Protein AF-A0A959DXG3-F1 (afdb_monomer_lite)

Structure (mmCIF, N/CA/C/O backbone):
data_AF-A0A959DXG3-F1
#
_entry.id   AF-A0A959DXG3-F1
#
loop_
_atom_site.group_PDB
_atom_site.id
_atom_site.type_symbol
_atom_site.label_atom_id
_atom_site.label_alt_id
_atom_site.label_comp_id
_atom_site.label_asym_id
_atom_site.label_entity_id
_atom_site.label_seq_id
_atom_site.pdbx_PDB_ins_code
_atom_site.Cartn_x
_atom_site.Cartn_y
_atom_site.Cartn_z
_atom_site.occupancy
_atom_site.B_iso_or_equiv
_atom_site.auth_seq_id
_atom_site.auth_comp_id
_atom_site.auth_asym_id
_atom_site.auth_atom_id
_atom_site.pdbx_PDB_model_num
ATOM 1 N N . MET A 1 1 ? -26.6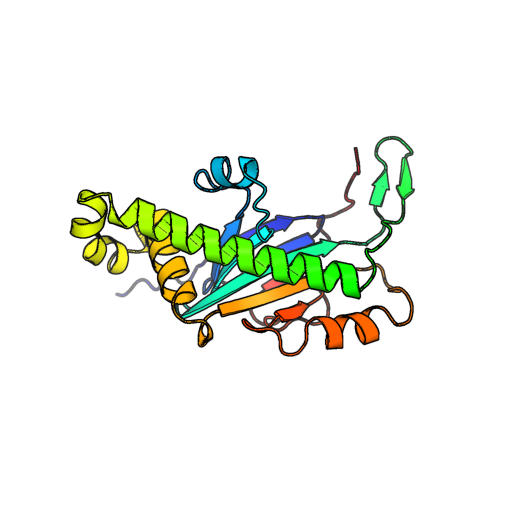35 -27.391 14.883 1.00 31.25 1 MET A N 1
ATOM 2 C CA . MET A 1 1 ? -26.052 -27.578 13.538 1.00 31.25 1 MET A CA 1
ATOM 3 C C . MET A 1 1 ? -25.544 -26.232 13.062 1.00 31.25 1 MET A C 1
ATOM 5 O O . MET A 1 1 ? -26.342 -25.380 12.700 1.00 31.25 1 MET A O 1
ATOM 9 N N . GLY A 1 2 ? -24.243 -25.988 13.219 1.00 32.03 2 GLY A N 1
ATOM 10 C CA . GLY A 1 2 ? -23.619 -24.736 12.805 1.00 32.03 2 GLY A CA 1
ATOM 11 C C . GLY A 1 2 ? -23.268 -24.816 11.330 1.00 32.03 2 GLY A C 1
ATOM 12 O O . GLY A 1 2 ? -22.415 -25.613 10.951 1.00 32.03 2 GLY A O 1
ATOM 13 N N . THR A 1 3 ? -23.925 -24.012 10.504 1.00 27.33 3 THR A N 1
ATOM 14 C CA . THR A 1 3 ? -23.530 -23.838 9.110 1.00 27.33 3 THR A CA 1
ATOM 15 C C . THR A 1 3 ? -22.210 -23.072 9.096 1.00 27.33 3 THR A C 1
ATOM 17 O O . THR A 1 3 ? -22.186 -21.848 9.239 1.00 27.33 3 THR A O 1
ATOM 20 N N . GLN A 1 4 ? -21.095 -23.793 8.969 1.00 33.31 4 GLN A N 1
ATOM 21 C CA . GLN A 1 4 ? -19.863 -23.201 8.469 1.00 33.31 4 GLN A CA 1
ATOM 22 C C . GLN A 1 4 ? -20.110 -22.813 7.013 1.00 33.31 4 GLN A C 1
ATOM 24 O O . GLN A 1 4 ? -20.030 -23.641 6.116 1.00 33.31 4 GLN A O 1
ATOM 29 N N . ILE A 1 5 ? -20.441 -21.545 6.784 1.00 35.62 5 ILE A N 1
ATOM 30 C CA . ILE A 1 5 ? -20.276 -20.934 5.467 1.00 35.62 5 ILE A CA 1
ATOM 31 C C . ILE A 1 5 ? -18.828 -20.448 5.425 1.00 35.62 5 ILE A C 1
ATOM 33 O O . ILE A 1 5 ? -18.519 -19.305 5.770 1.00 35.62 5 ILE A O 1
ATOM 37 N N . SER A 1 6 ? -17.934 -21.384 5.120 1.00 42.62 6 SER A N 1
ATOM 38 C CA . SER A 1 6 ? -16.606 -21.097 4.593 1.00 42.62 6 SER A CA 1
ATOM 39 C C . SER A 1 6 ? -16.785 -20.911 3.097 1.00 42.62 6 SER A C 1
ATOM 41 O O . SER A 1 6 ? -16.823 -21.909 2.405 1.00 42.62 6 SER A O 1
ATOM 43 N N . ASP A 1 7 ? -16.944 -19.671 2.639 1.00 39.38 7 ASP A N 1
ATOM 44 C CA . ASP A 1 7 ? -16.746 -19.283 1.236 1.00 39.38 7 ASP A CA 1
ATOM 45 C C . ASP A 1 7 ? -16.573 -17.760 1.187 1.00 39.38 7 ASP A C 1
ATOM 47 O O . ASP A 1 7 ? -17.489 -16.985 0.903 1.00 39.38 7 ASP A O 1
ATOM 51 N N . THR A 1 8 ? -15.384 -17.291 1.556 1.00 50.59 8 THR A N 1
ATOM 52 C CA . THR A 1 8 ? -14.956 -15.939 1.197 1.00 50.59 8 THR A CA 1
ATOM 53 C C . THR A 1 8 ? -14.525 -15.977 -0.257 1.00 50.59 8 THR A C 1
ATOM 55 O O . THR A 1 8 ? -13.412 -16.404 -0.554 1.00 50.59 8 THR A O 1
ATOM 58 N N . VAL A 1 9 ? -15.419 -15.559 -1.155 1.00 56.38 9 VAL A N 1
ATOM 59 C CA . VAL A 1 9 ? -15.072 -15.315 -2.558 1.00 56.38 9 VAL A CA 1
ATOM 60 C C . VAL A 1 9 ? -13.844 -14.394 -2.587 1.00 56.38 9 VAL A C 1
ATOM 62 O O . VAL A 1 9 ? -13.883 -13.345 -1.930 1.00 56.38 9 VAL A O 1
ATOM 65 N N . PRO A 1 10 ? -12.768 -14.776 -3.295 1.00 62.09 10 PRO A N 1
ATOM 66 C CA . PRO A 1 10 ? -11.588 -13.943 -3.430 1.00 62.09 10 PRO A CA 1
ATOM 67 C C . PRO A 1 10 ? -11.958 -12.556 -3.954 1.00 62.09 10 PRO A C 1
ATOM 69 O O . PRO A 1 10 ? -12.803 -12.396 -4.841 1.00 62.09 10 PRO A O 1
ATOM 72 N N . LEU A 1 11 ? -11.339 -11.527 -3.389 1.00 80.94 11 LEU A N 1
ATOM 73 C CA . LEU A 1 11 ? -11.588 -10.157 -3.811 1.00 80.94 11 LEU A CA 1
ATOM 74 C C . LEU A 1 11 ? -10.641 -9.828 -4.969 1.00 80.94 11 LEU A C 1
ATOM 76 O O . LEU A 1 11 ? -9.425 -9.828 -4.788 1.00 80.94 11 LEU A O 1
ATOM 80 N N . HIS A 1 12 ? -11.195 -9.540 -6.148 1.00 84.88 12 HIS A N 1
ATOM 81 C CA . HIS A 1 12 ? -10.406 -9.263 -7.348 1.00 84.88 12 HIS A CA 1
ATOM 82 C C . HIS A 1 12 ? -10.307 -7.763 -7.650 1.00 84.88 12 HIS A C 1
ATOM 84 O O . HIS A 1 12 ? -11.318 -7.058 -7.680 1.00 84.88 12 HIS A O 1
ATOM 90 N N . PHE A 1 13 ? -9.102 -7.288 -7.966 1.00 84.44 13 PHE A N 1
ATOM 91 C CA . PHE A 1 13 ? -8.869 -5.937 -8.482 1.00 84.44 13 PHE A CA 1
ATOM 92 C C . PHE A 1 13 ? -8.006 -5.968 -9.727 1.00 84.44 13 PHE A C 1
ATOM 94 O O . PHE A 1 13 ? -7.046 -6.723 -9.804 1.00 84.44 13 PHE A O 1
ATOM 101 N N . THR A 1 14 ? -8.320 -5.097 -10.681 1.00 83.75 14 THR A N 1
ATOM 102 C CA . THR A 1 14 ? -7.474 -4.866 -11.850 1.00 83.75 14 THR A CA 1
ATOM 103 C C . THR A 1 14 ? -6.924 -3.451 -11.814 1.00 83.75 14 THR A C 1
ATOM 105 O O . THR A 1 14 ? -7.696 -2.499 -11.647 1.00 83.75 14 THR A O 1
ATOM 108 N N . GLU A 1 15 ? -5.607 -3.324 -11.961 1.00 82.88 15 GLU A N 1
ATOM 109 C CA . GLU A 1 15 ? -4.897 -2.046 -11.976 1.00 82.88 15 GLU A CA 1
ATOM 110 C C . GLU A 1 15 ? -3.633 -2.127 -12.801 1.00 82.88 15 GLU A C 1
ATOM 112 O O . GLU A 1 15 ? -2.891 -3.099 -12.692 1.00 82.88 15 GLU A O 1
ATOM 117 N N . SER A 1 16 ? -3.385 -1.108 -13.624 1.00 80.75 16 SER A N 1
ATOM 118 C CA . SER A 1 16 ? -2.177 -1.038 -14.454 1.00 80.75 16 SER A CA 1
ATOM 119 C C . SER A 1 16 ? -1.852 -2.338 -15.221 1.00 80.75 16 SER A C 1
ATOM 121 O O . SER A 1 16 ? -0.687 -2.650 -15.435 1.00 80.75 16 SER A O 1
ATOM 123 N N . GLY A 1 17 ? -2.858 -3.123 -15.628 1.00 83.06 17 GLY A N 1
ATOM 124 C CA . GLY A 1 17 ? -2.650 -4.405 -16.321 1.00 83.06 17 GLY A CA 1
ATOM 125 C C . GLY A 1 17 ? -2.342 -5.615 -15.458 1.00 83.06 17 GLY A C 1
ATOM 126 O O . GLY A 1 17 ? -1.977 -6.658 -15.991 1.00 83.06 17 GLY A O 1
ATOM 127 N N . LEU A 1 18 ? -2.478 -5.496 -14.146 1.00 88.12 18 LEU A N 1
ATOM 128 C CA . LEU A 1 18 ? -2.317 -6.585 -13.196 1.00 88.12 18 LEU A CA 1
ATOM 129 C C . LEU A 1 18 ? -3.672 -6.915 -12.580 1.00 88.12 18 LEU A C 1
ATOM 131 O O . LEU A 1 18 ? -4.471 -6.017 -12.303 1.00 88.12 18 LEU A O 1
ATOM 135 N N . ARG A 1 19 ? -3.940 -8.204 -12.375 1.00 91.69 19 ARG A N 1
ATOM 136 C CA . ARG A 1 19 ? -5.081 -8.704 -11.610 1.00 91.69 19 ARG A CA 1
ATOM 137 C C . ARG A 1 19 ? -4.571 -9.201 -10.267 1.00 91.69 19 ARG A C 1
ATOM 139 O O . ARG A 1 19 ? -3.804 -10.151 -10.224 1.00 91.69 19 ARG A O 1
ATOM 146 N N . PHE A 1 20 ? -5.044 -8.577 -9.199 1.00 92.75 20 PHE A N 1
ATOM 147 C CA . PHE A 1 20 ? -4.805 -8.975 -7.820 1.00 92.75 20 PHE A CA 1
ATOM 148 C C . PHE A 1 20 ? -5.995 -9.776 -7.319 1.00 92.75 20 PHE A C 1
ATOM 150 O O . PHE A 1 20 ? -7.141 -9.356 -7.490 1.00 92.75 20 PHE A O 1
ATOM 157 N N . GLU A 1 21 ? -5.719 -10.895 -6.676 1.00 94.00 21 GLU A N 1
ATOM 158 C CA . GLU A 1 21 ? -6.680 -11.733 -5.983 1.00 94.00 21 GLU A CA 1
ATOM 159 C C . GLU A 1 21 ? -6.273 -11.824 -4.514 1.00 94.00 21 GLU A C 1
ATOM 161 O O . GLU A 1 21 ? -5.211 -12.350 -4.188 1.00 94.00 21 GLU A O 1
ATOM 166 N N . PHE A 1 22 ? -7.111 -11.279 -3.636 1.00 92.94 22 PHE A N 1
ATOM 167 C CA . PHE A 1 22 ? -6.876 -11.261 -2.196 1.00 92.94 22 PHE A CA 1
ATOM 168 C C . PHE A 1 22 ? -7.701 -12.347 -1.504 1.00 92.94 22 PHE A C 1
ATOM 170 O O . PHE A 1 22 ? -8.892 -12.510 -1.801 1.00 92.94 22 PHE A O 1
ATOM 177 N N . SER A 1 23 ? -7.091 -13.041 -0.542 1.00 93.12 23 SER A N 1
ATOM 178 C CA . SER A 1 23 ? -7.774 -13.994 0.333 1.00 93.12 23 SER A CA 1
ATOM 179 C C . SER A 1 23 ? -8.801 -13.323 1.261 1.00 93.12 23 SER A C 1
ATOM 181 O O . SER A 1 23 ? -8.845 -12.102 1.418 1.00 93.12 23 SER A O 1
ATOM 183 N N . GLY A 1 24 ? -9.678 -14.127 1.871 1.00 88.88 24 GLY A N 1
ATOM 184 C CA . GLY A 1 24 ? -10.843 -13.648 2.631 1.00 88.88 24 GLY A CA 1
ATOM 185 C C . GLY A 1 24 ? -10.566 -12.895 3.938 1.00 88.88 24 GLY A C 1
ATOM 186 O O . GLY A 1 24 ? -11.482 -12.310 4.519 1.00 88.88 24 GLY A O 1
ATOM 187 N N . ASP A 1 25 ? -9.326 -12.916 4.413 1.00 91.75 25 ASP A N 1
ATOM 188 C CA . ASP A 1 25 ? -8.806 -12.143 5.545 1.00 91.75 25 ASP A CA 1
ATOM 189 C C . ASP A 1 25 ? -8.528 -10.675 5.191 1.00 91.75 25 ASP A C 1
ATOM 191 O O . ASP A 1 25 ? -8.346 -9.841 6.086 1.00 91.75 25 ASP A O 1
ATOM 195 N N . TRP A 1 26 ? -8.560 -10.337 3.901 1.00 94.19 26 TRP A N 1
ATOM 196 C CA . TRP A 1 26 ? -8.413 -8.973 3.423 1.00 94.19 26 TRP A CA 1
ATOM 197 C C . TRP A 1 26 ? -9.749 -8.250 3.285 1.00 94.19 26 TRP A C 1
ATOM 199 O O . TRP A 1 26 ? -10.740 -8.751 2.754 1.00 94.19 26 TRP A O 1
ATOM 209 N N . MET A 1 27 ? -9.738 -6.974 3.654 1.00 93.00 27 MET A N 1
ATOM 210 C CA . MET A 1 27 ? -10.691 -5.996 3.141 1.00 93.00 27 MET A CA 1
ATOM 211 C C . MET A 1 27 ? -9.920 -4.953 2.346 1.00 93.00 27 MET A C 1
ATOM 213 O O . MET A 1 27 ? -9.055 -4.298 2.909 1.00 93.00 27 MET A O 1
ATOM 217 N N . VAL A 1 28 ? -10.231 -4.769 1.063 1.00 91.69 28 VAL A N 1
ATOM 218 C CA . VAL A 1 28 ? -9.491 -3.837 0.191 1.00 91.69 28 VAL A CA 1
ATOM 219 C C . VAL A 1 28 ? -10.442 -2.852 -0.480 1.00 91.69 28 VAL A C 1
ATOM 221 O O . VAL A 1 28 ? -11.596 -3.181 -0.784 1.00 91.69 28 VAL A O 1
ATOM 224 N N . ARG A 1 29 ? -9.979 -1.621 -0.697 1.00 89.50 29 ARG A N 1
ATOM 225 C CA . ARG A 1 29 ? -10.690 -0.563 -1.423 1.00 89.50 29 ARG 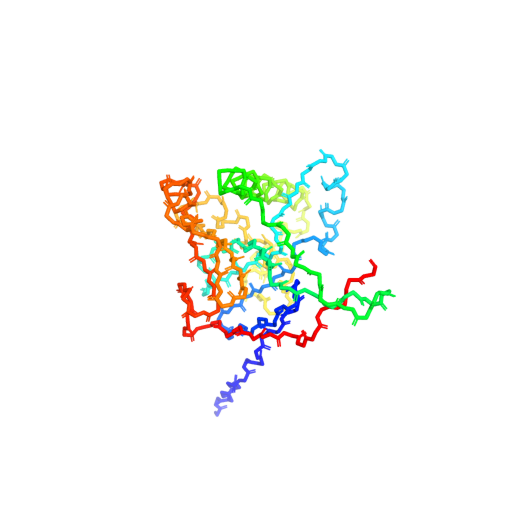A CA 1
ATOM 226 C C . ARG A 1 29 ? -9.732 0.156 -2.370 1.00 89.50 29 ARG A C 1
ATOM 228 O O . ARG A 1 29 ? -8.620 0.489 -1.972 1.00 89.50 29 ARG A O 1
ATOM 235 N N . LYS A 1 30 ? -10.200 0.452 -3.590 1.00 85.31 30 LYS A N 1
ATOM 236 C CA . LYS A 1 30 ? -9.556 1.442 -4.465 1.00 85.31 30 LYS A CA 1
ATOM 237 C C . LYS A 1 30 ? -9.659 2.805 -3.803 1.00 85.31 30 LYS A C 1
ATOM 239 O O . LYS A 1 30 ? -10.766 3.243 -3.478 1.00 85.31 30 LYS A O 1
ATOM 244 N N . TYR A 1 31 ? -8.522 3.446 -3.596 1.00 74.62 31 TYR A N 1
ATOM 245 C CA . TYR A 1 31 ? -8.463 4.707 -2.876 1.00 74.62 31 TYR A CA 1
ATOM 246 C C . TYR A 1 31 ? -9.025 5.858 -3.725 1.00 74.62 31 TYR A C 1
ATOM 248 O O . TYR A 1 31 ? -9.994 6.506 -3.323 1.00 74.62 31 TYR A O 1
ATOM 256 N N . ASP A 1 32 ? -8.530 6.005 -4.957 1.00 66.06 32 ASP A N 1
ATOM 257 C CA . ASP A 1 32 ? -8.912 7.082 -5.886 1.00 66.06 32 ASP A CA 1
ATOM 258 C C . ASP A 1 32 ? -10.381 7.023 -6.342 1.00 66.06 32 ASP A C 1
ATOM 260 O O . ASP A 1 32 ? -10.970 8.019 -6.767 1.00 66.06 32 ASP A O 1
ATOM 264 N N . ALA A 1 33 ? -11.029 5.861 -6.223 1.00 63.00 33 ALA A N 1
ATOM 265 C CA . ALA A 1 33 ? -12.422 5.684 -6.628 1.00 63.00 33 ALA A CA 1
ATOM 266 C C . ALA A 1 33 ? -13.434 6.249 -5.611 1.00 63.00 33 ALA A C 1
ATOM 268 O O . ALA A 1 33 ? -14.615 6.427 -5.939 1.00 63.00 33 ALA A O 1
ATOM 269 N N . HIS A 1 34 ? -13.014 6.517 -4.370 1.00 67.56 34 HIS A N 1
ATOM 270 C CA . HIS A 1 34 ? -13.943 6.760 -3.271 1.00 67.56 34 HIS A CA 1
ATOM 271 C C . HIS A 1 34 ? -14.326 8.246 -3.106 1.00 67.56 34 HIS A C 1
ATOM 273 O O . HIS A 1 34 ? -13.508 9.159 -3.208 1.00 67.56 34 HIS A O 1
ATOM 279 N N . ARG A 1 35 ? -15.609 8.506 -2.800 1.00 65.12 35 ARG A N 1
ATOM 280 C CA . ARG A 1 35 ? -16.232 9.852 -2.767 1.00 65.12 35 ARG A CA 1
ATOM 281 C C . ARG A 1 35 ? -15.542 10.881 -1.867 1.00 65.12 35 ARG A C 1
ATOM 283 O O . ARG A 1 35 ? -15.626 12.071 -2.142 1.00 65.12 35 ARG A O 1
ATOM 290 N N . TYR A 1 36 ? -14.888 10.432 -0.797 1.00 64.69 36 TYR A N 1
ATOM 291 C CA . TYR A 1 36 ? -14.204 11.317 0.150 1.00 64.69 36 TYR A CA 1
ATOM 292 C C . TYR A 1 36 ? -12.907 11.902 -0.412 1.00 64.69 36 TYR A C 1
ATOM 294 O O . TYR A 1 36 ? -12.453 12.925 0.092 1.00 64.69 36 TYR A O 1
ATOM 302 N N . TYR A 1 37 ? -12.342 11.289 -1.455 1.00 65.62 37 TYR A N 1
ATOM 303 C CA . TYR A 1 37 ? -11.032 11.668 -1.979 1.00 65.62 37 TYR A CA 1
ATOM 304 C C . TYR A 1 37 ? -11.101 12.517 -3.239 1.00 65.62 37 TYR A C 1
ATOM 306 O O . TYR A 1 37 ? -10.182 13.287 -3.465 1.00 65.62 37 TYR A O 1
ATOM 314 N N . ARG A 1 38 ? -12.208 12.503 -3.995 1.00 65.62 38 ARG A N 1
ATOM 315 C CA . ARG A 1 38 ? -12.374 13.408 -5.153 1.00 65.62 38 ARG A CA 1
ATOM 316 C C . ARG A 1 38 ? -12.208 14.899 -4.805 1.00 65.62 38 ARG A C 1
ATOM 318 O O . ARG A 1 38 ? -11.611 15.623 -5.596 1.00 65.62 38 ARG A O 1
ATOM 325 N N . PRO A 1 39 ? -12.691 15.394 -3.646 1.00 63.31 39 PRO A N 1
ATOM 326 C CA . PRO A 1 39 ? -12.408 16.769 -3.236 1.00 63.31 39 PRO A CA 1
ATOM 327 C C . PRO A 1 39 ? -10.942 16.975 -2.824 1.00 63.31 39 PRO A C 1
ATOM 329 O O . PRO A 1 39 ? -10.397 18.053 -3.031 1.00 63.31 39 PRO A O 1
ATOM 332 N N . LEU A 1 40 ? -10.301 15.944 -2.258 1.00 62.25 40 LEU A N 1
ATOM 333 C CA . LEU A 1 40 ? -8.912 15.991 -1.789 1.00 62.25 40 LEU A CA 1
ATOM 334 C C . LEU A 1 40 ? -7.901 15.923 -2.946 1.00 62.25 40 LEU A C 1
ATOM 336 O O . LEU A 1 40 ? -6.883 16.605 -2.911 1.00 62.25 40 LEU A O 1
ATOM 340 N N . SER A 1 41 ? -8.214 15.202 -4.023 1.00 58.69 41 SER A N 1
ATOM 341 C CA . SER A 1 41 ? -7.420 15.226 -5.254 1.00 58.69 41 SER A CA 1
ATOM 342 C C . SER A 1 41 ? -7.435 16.603 -5.925 1.00 58.69 41 SER A C 1
ATOM 344 O O . SER A 1 41 ? -6.469 16.985 -6.576 1.00 58.69 41 SER A O 1
ATOM 346 N N . GLY A 1 42 ? -8.508 17.383 -5.730 1.00 59.59 42 GLY A N 1
ATOM 347 C CA . GLY A 1 42 ? -8.618 18.760 -6.226 1.00 59.59 42 GLY A CA 1
ATOM 348 C C . GLY A 1 42 ? -7.695 19.766 -5.526 1.00 59.59 42 GLY A C 1
ATOM 349 O O . GLY A 1 42 ? -7.428 20.822 -6.089 1.00 59.59 42 GLY A O 1
ATOM 350 N N . ILE A 1 43 ? -7.181 19.440 -4.333 1.00 60.22 43 ILE A N 1
ATOM 351 C CA . ILE A 1 43 ? -6.211 20.264 -3.585 1.00 60.22 43 ILE A CA 1
ATOM 352 C C . ILE A 1 43 ? -4.771 19.737 -3.699 1.00 60.22 43 ILE A C 1
ATOM 354 O O . ILE A 1 43 ? -3.901 20.169 -2.951 1.00 60.22 43 ILE A O 1
ATOM 358 N N . GLY A 1 44 ? -4.516 18.811 -4.632 1.00 60.81 44 GLY A N 1
ATOM 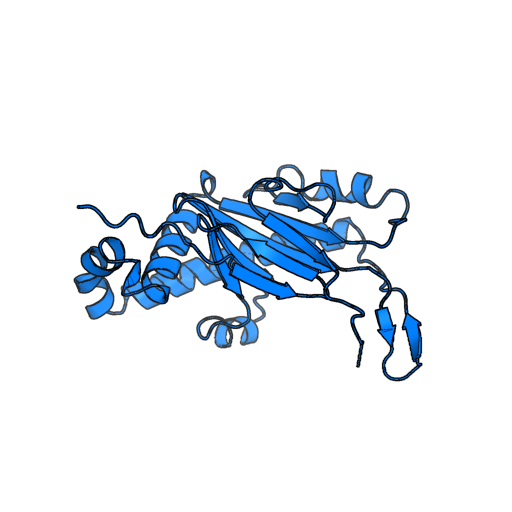359 C CA . GLY A 1 44 ? -3.174 18.326 -4.961 1.00 60.81 44 GLY A CA 1
ATOM 360 C C . GLY A 1 44 ? -2.715 17.066 -4.223 1.00 60.81 44 GLY A C 1
ATOM 361 O O . GLY A 1 44 ? -1.637 16.577 -4.546 1.00 60.81 44 GLY A O 1
ATOM 362 N N . LEU A 1 45 ? -3.515 16.507 -3.304 1.00 68.56 45 LEU A N 1
ATOM 363 C CA . LEU A 1 45 ? -3.170 15.254 -2.622 1.00 68.56 45 LEU A CA 1
ATOM 364 C C . LEU A 1 45 ? -3.315 14.069 -3.581 1.00 68.56 45 LEU A C 1
ATOM 366 O O . LEU A 1 45 ? -4.382 13.875 -4.176 1.00 68.56 45 LEU A O 1
ATOM 370 N N . LYS A 1 46 ? -2.266 13.254 -3.708 1.00 79.50 46 LYS A N 1
ATOM 371 C CA . LYS A 1 46 ? -2.286 12.021 -4.507 1.00 79.50 46 LYS A CA 1
ATOM 372 C C . LYS A 1 46 ? -2.100 10.837 -3.578 1.00 79.50 46 LYS A C 1
ATOM 374 O O . LYS A 1 46 ? -1.053 10.687 -2.965 1.00 79.50 46 LYS A O 1
ATOM 379 N N . GLY A 1 47 ? -3.113 9.988 -3.479 1.00 85.12 47 GLY A N 1
ATOM 380 C CA . GLY A 1 47 ? -3.001 8.787 -2.668 1.00 85.12 47 GLY A CA 1
ATOM 381 C C . GLY A 1 47 ? -2.339 7.626 -3.387 1.00 85.12 47 GLY A C 1
ATOM 382 O O . GLY A 1 47 ? -1.981 7.692 -4.567 1.00 85.12 47 GLY A O 1
ATOM 383 N N . VAL A 1 48 ? -2.203 6.544 -2.633 1.00 92.31 48 VAL A N 1
ATOM 384 C CA . VAL A 1 48 ? -1.881 5.213 -3.154 1.00 92.31 48 VAL A CA 1
ATOM 385 C C . VAL A 1 48 ? -3.049 4.643 -3.968 1.00 92.31 48 VAL A C 1
ATOM 387 O O . VAL A 1 48 ? -4.182 5.078 -3.792 1.00 92.31 48 VAL A O 1
ATOM 390 N N . ASP A 1 49 ? -2.816 3.639 -4.810 1.00 90.31 49 ASP A N 1
ATOM 391 C CA . ASP A 1 49 ? -3.875 3.029 -5.630 1.00 90.31 49 ASP A CA 1
ATOM 392 C C . ASP A 1 49 ? -4.912 2.249 -4.783 1.00 90.31 49 ASP A C 1
ATOM 394 O O . ASP A 1 49 ? -6.131 2.351 -5.003 1.00 90.31 49 ASP A O 1
ATOM 398 N N . PHE A 1 50 ? -4.452 1.503 -3.764 1.00 90.81 50 PHE A N 1
ATOM 399 C CA . PHE A 1 50 ? -5.315 0.730 -2.856 1.00 90.81 50 PHE A CA 1
ATOM 400 C C . PHE A 1 50 ? -4.995 0.930 -1.386 1.00 90.81 50 PHE A C 1
ATOM 402 O O . PHE A 1 50 ? -3.846 1.081 -0.978 1.00 90.81 50 PHE A O 1
ATOM 409 N N . ILE A 1 51 ? -6.034 0.767 -0.570 1.00 93.81 51 ILE A N 1
ATOM 410 C CA . ILE A 1 51 ? -5.895 0.523 0.861 1.00 93.81 51 ILE A CA 1
ATOM 411 C C . ILE A 1 51 ? -6.474 -0.848 1.186 1.00 93.81 51 ILE A C 1
ATOM 413 O O . ILE A 1 51 ? -7.633 -1.134 0.871 1.00 93.81 51 ILE A O 1
ATOM 417 N N . GLY A 1 52 ? -5.675 -1.673 1.852 1.00 95.19 52 GLY A N 1
ATOM 418 C CA . GLY A 1 52 ? -6.059 -2.956 2.419 1.00 95.19 52 GLY A CA 1
ATOM 419 C C . GLY A 1 52 ? -6.052 -2.929 3.945 1.00 95.19 52 GLY A C 1
ATOM 420 O O . GLY A 1 52 ? -5.271 -2.214 4.567 1.00 95.19 52 GLY A O 1
ATOM 421 N N . ILE A 1 53 ? -6.916 -3.730 4.554 1.00 96.50 53 ILE A N 1
ATOM 422 C CA . ILE A 1 53 ? -6.835 -4.102 5.961 1.00 96.50 53 ILE A CA 1
ATOM 423 C C . ILE A 1 53 ? -6.689 -5.618 6.017 1.00 96.50 53 ILE A C 1
ATOM 425 O O . ILE A 1 53 ? -7.615 -6.332 5.628 1.00 96.50 53 ILE A O 1
ATOM 429 N N . LEU A 1 54 ? -5.545 -6.074 6.517 1.00 95.88 54 LEU A N 1
ATOM 430 C CA . LEU A 1 54 ? -5.216 -7.481 6.711 1.00 95.88 54 LEU A CA 1
ATOM 431 C C . LEU A 1 54 ? -5.569 -7.914 8.132 1.00 95.88 54 LEU A C 1
ATOM 433 O O . LEU A 1 54 ? -5.220 -7.217 9.089 1.00 95.88 54 LEU A O 1
ATOM 437 N N . ASP A 1 55 ? -6.290 -9.030 8.270 1.00 94.44 55 ASP A N 1
ATOM 438 C CA . ASP A 1 55 ? -6.694 -9.631 9.554 1.00 94.44 55 ASP A CA 1
ATOM 439 C C . ASP A 1 55 ? -7.415 -8.665 10.505 1.00 94.44 55 ASP A C 1
ATOM 441 O O . ASP A 1 55 ? -7.500 -8.876 11.715 1.00 94.44 55 ASP A O 1
ATOM 445 N N . TRP A 1 56 ? -7.954 -7.566 9.971 1.00 94.38 56 TRP A N 1
ATOM 446 C CA . TRP A 1 56 ? -8.462 -6.451 10.768 1.00 94.38 56 TRP A CA 1
ATOM 447 C C . TRP A 1 56 ? -7.412 -5.792 11.683 1.00 94.38 56 TRP A C 1
ATOM 449 O O . TRP A 1 56 ? -7.789 -5.066 12.601 1.00 94.38 56 TRP A O 1
ATOM 459 N N . GLN A 1 57 ? -6.116 -6.012 11.475 1.00 96.31 57 GLN A N 1
ATOM 460 C CA . GLN A 1 57 ? -5.037 -5.574 12.371 1.00 96.31 57 GLN A CA 1
ATOM 461 C C . GLN A 1 57 ? -3.994 -4.693 11.695 1.00 96.31 57 GLN A C 1
ATOM 463 O O . GLN A 1 57 ? -3.481 -3.795 12.356 1.00 96.31 57 GLN A O 1
ATOM 468 N N . THR A 1 58 ? -3.740 -4.896 10.406 1.00 97.44 58 THR A N 1
ATOM 469 C CA . THR A 1 58 ? -2.692 -4.169 9.683 1.00 97.44 58 THR A CA 1
ATOM 470 C C . THR A 1 58 ? -3.305 -3.362 8.554 1.00 97.44 58 THR A C 1
ATOM 472 O O . THR A 1 58 ? -4.079 -3.890 7.756 1.00 97.44 58 THR A O 1
ATOM 475 N N . LEU A 1 59 ? -2.978 -2.073 8.497 1.00 97.88 59 LEU A N 1
ATOM 476 C CA . LEU A 1 59 ? -3.317 -1.195 7.385 1.00 97.88 59 LEU A CA 1
ATOM 477 C C . LEU A 1 59 ? -2.209 -1.285 6.343 1.00 97.88 59 LEU A C 1
ATOM 479 O O . LEU A 1 59 ? -1.059 -0.984 6.649 1.00 97.88 59 LEU A O 1
ATOM 483 N N . VAL A 1 60 ? -2.560 -1.653 5.117 1.00 97.75 60 VAL A N 1
ATOM 484 C CA . VAL A 1 60 ? -1.602 -1.811 4.024 1.00 97.75 60 VAL A CA 1
ATOM 485 C C . VAL A 1 60 ? -1.933 -0.836 2.903 1.00 97.75 60 VAL A C 1
ATOM 487 O O . VAL A 1 60 ? -3.057 -0.817 2.400 1.00 97.75 60 VAL A O 1
ATOM 490 N N . LEU A 1 61 ? -0.963 -0.007 2.534 1.00 97.12 61 LEU A N 1
ATOM 491 C CA . LEU A 1 61 ? -1.079 1.003 1.484 1.00 97.12 61 LEU A CA 1
ATOM 492 C C . LEU A 1 61 ? -0.364 0.494 0.230 1.00 97.12 61 LEU A C 1
ATOM 494 O O . LEU A 1 61 ? 0.845 0.293 0.278 1.00 97.12 61 LEU A O 1
ATOM 498 N N . PHE A 1 62 ? -1.081 0.267 -0.868 1.00 95.94 62 PHE A N 1
ATOM 499 C CA . PHE A 1 62 ? -0.500 -0.295 -2.091 1.00 95.94 62 PHE A CA 1
ATOM 500 C C . PHE A 1 62 ? -0.391 0.756 -3.184 1.00 95.94 62 PHE A C 1
ATOM 502 O O . PHE A 1 62 ? -1.408 1.274 -3.647 1.00 95.94 62 PHE A O 1
ATOM 509 N N . GLU A 1 63 ? 0.829 0.987 -3.645 1.00 95.88 63 GLU A N 1
ATOM 510 C CA . GLU A 1 63 ? 1.120 1.750 -4.852 1.00 95.88 63 GLU A CA 1
ATOM 511 C C . GLU A 1 63 ? 1.646 0.814 -5.933 1.00 95.88 63 GLU A C 1
ATOM 513 O O . GLU A 1 63 ? 2.538 0.009 -5.675 1.00 95.88 63 GLU A O 1
ATOM 518 N N . ILE A 1 64 ? 1.125 0.934 -7.150 1.00 94.50 64 ILE A N 1
ATOM 519 C CA . ILE A 1 64 ? 1.450 0.054 -8.267 1.00 94.50 64 ILE A CA 1
ATOM 520 C C . ILE A 1 64 ? 2.114 0.845 -9.385 1.00 94.50 64 ILE A C 1
ATOM 522 O O . ILE A 1 64 ? 1.659 1.902 -9.833 1.00 94.50 64 ILE A O 1
ATOM 526 N N . LYS A 1 65 ? 3.217 0.299 -9.883 1.00 93.75 65 LYS A N 1
ATOM 527 C CA . LYS A 1 65 ? 3.944 0.782 -11.049 1.00 93.75 65 LYS A CA 1
ATOM 528 C C . LYS A 1 65 ? 4.218 -0.401 -11.956 1.00 93.75 65 LYS A C 1
ATOM 530 O O . LYS A 1 65 ? 5.064 -1.236 -11.667 1.00 93.75 65 LYS A O 1
ATOM 535 N N . ASN A 1 66 ? 3.472 -0.466 -13.051 1.00 92.25 66 ASN A N 1
ATOM 536 C CA . ASN A 1 66 ? 3.713 -1.448 -14.093 1.00 92.25 66 ASN A CA 1
ATOM 537 C C . ASN A 1 66 ? 4.426 -0.783 -15.277 1.00 92.25 66 ASN A C 1
ATOM 539 O O . ASN A 1 66 ? 3.799 -0.020 -16.030 1.00 92.25 66 ASN A O 1
ATOM 543 N N . TYR A 1 67 ? 5.721 -1.078 -15.395 1.00 90.75 67 TYR A N 1
ATOM 544 C CA . TYR A 1 67 ? 6.615 -0.644 -16.464 1.00 90.75 67 TYR A CA 1
ATOM 545 C C . TYR A 1 67 ? 6.744 -1.681 -17.590 1.00 90.75 67 TYR A C 1
ATOM 547 O O . TYR A 1 67 ? 7.521 -1.469 -18.519 1.00 90.75 67 TYR A O 1
ATOM 555 N N . SER A 1 68 ? 5.975 -2.776 -17.548 1.00 86.56 68 SER A N 1
ATOM 556 C CA . SER A 1 68 ? 5.896 -3.718 -18.663 1.00 86.56 68 SER A CA 1
ATOM 557 C C . SER A 1 68 ? 5.488 -3.026 -19.958 1.00 86.56 68 SER A C 1
ATOM 559 O O . SER A 1 68 ? 4.651 -2.112 -19.978 1.00 86.56 68 SER A O 1
ATOM 561 N N . THR A 1 69 ? 6.053 -3.516 -21.055 1.00 83.25 69 THR A N 1
ATOM 562 C CA . THR A 1 69 ? 5.768 -3.050 -22.407 1.00 83.25 69 THR A CA 1
ATOM 563 C C . THR A 1 69 ? 4.279 -3.183 -22.712 1.00 83.25 69 THR A C 1
ATOM 565 O O . THR A 1 69 ? 3.651 -4.215 -22.463 1.00 83.25 69 THR A O 1
ATOM 568 N N . ARG A 1 70 ? 3.687 -2.124 -23.273 1.00 81.12 70 ARG A N 1
ATOM 569 C CA . ARG A 1 70 ? 2.253 -2.074 -23.595 1.00 81.12 70 ARG A CA 1
ATOM 570 C C . ARG A 1 70 ? 2.031 -2.126 -25.095 1.00 81.12 70 ARG A C 1
ATOM 572 O O . ARG A 1 70 ? 2.877 -1.681 -25.862 1.00 81.12 70 ARG A O 1
ATOM 579 N N . ILE A 1 71 ? 0.874 -2.614 -25.528 1.00 76.38 71 ILE A N 1
ATOM 580 C CA . ILE A 1 71 ? 0.493 -2.540 -26.943 1.00 76.38 71 ILE A CA 1
ATOM 581 C C . ILE A 1 71 ? -0.257 -1.224 -27.149 1.00 76.38 71 ILE A C 1
ATOM 583 O O . ILE A 1 71 ? -1.292 -0.981 -26.526 1.00 76.38 71 ILE A O 1
ATOM 587 N N . SER A 1 72 ? 0.257 -0.350 -28.013 1.00 73.94 72 SER A N 1
ATOM 588 C CA . SER A 1 72 ? -0.472 0.862 -28.394 1.00 73.94 72 SER A CA 1
ATOM 589 C C . SER A 1 72 ? -1.688 0.478 -29.236 1.00 73.94 72 SER A C 1
ATOM 591 O O . SER A 1 72 ? -1.528 -0.161 -30.276 1.00 73.94 72 SER A O 1
ATOM 593 N N . ALA A 1 73 ? -2.891 0.892 -28.821 1.00 70.25 73 ALA A N 1
ATOM 594 C CA . ALA A 1 73 ? -4.106 0.669 -29.612 1.00 70.25 73 ALA A CA 1
ATOM 595 C C . ALA A 1 73 ? -4.037 1.389 -30.969 1.00 70.25 73 ALA A C 1
ATOM 597 O O . ALA A 1 73 ? -4.547 0.892 -31.967 1.00 70.25 73 ALA A O 1
ATOM 598 N N . THR A 1 74 ? -3.368 2.541 -30.993 1.00 74.25 74 THR A N 1
ATOM 599 C CA . THR A 1 74 ? -3.240 3.411 -32.165 1.00 74.25 74 THR A CA 1
ATOM 600 C C . THR A 1 74 ? -2.177 2.917 -33.143 1.00 74.25 74 THR A C 1
ATOM 602 O O . THR A 1 74 ? -2.381 2.969 -34.351 1.00 74.25 74 THR A O 1
ATOM 605 N N . LEU A 1 75 ? -1.035 2.438 -32.639 1.00 74.25 75 LEU A N 1
ATOM 606 C CA . LEU A 1 75 ? 0.104 2.044 -33.480 1.00 74.25 75 LEU A CA 1
ATOM 607 C C . LEU A 1 75 ? 0.185 0.533 -33.735 1.00 74.25 75 LEU A C 1
ATOM 609 O O . LEU A 1 75 ? 0.999 0.108 -34.550 1.00 74.25 75 LEU A O 1
ATOM 613 N N . GLY A 1 76 ? -0.581 -0.283 -33.003 1.00 79.50 76 GLY A N 1
ATOM 614 C CA . GLY A 1 76 ? -0.545 -1.746 -33.103 1.00 79.50 76 GLY A CA 1
ATOM 615 C C . GLY A 1 76 ? 0.808 -2.374 -32.746 1.00 79.50 76 GLY A C 1
ATOM 616 O O . GLY A 1 76 ? 1.031 -3.544 -33.041 1.00 79.50 76 GLY A O 1
ATOM 617 N N . ARG A 1 77 ? 1.723 -1.610 -32.133 1.00 79.62 77 ARG A N 1
ATOM 618 C CA . ARG A 1 77 ? 3.090 -2.042 -31.808 1.00 79.62 77 ARG A CA 1
ATOM 619 C C . ARG A 1 77 ? 3.388 -1.943 -30.309 1.00 79.62 77 ARG A C 1
ATOM 621 O O . ARG A 1 77 ? 2.739 -1.142 -29.623 1.00 79.62 77 ARG A O 1
ATOM 628 N N . PRO A 1 78 ? 4.374 -2.710 -29.809 1.00 79.00 78 PRO A N 1
ATOM 629 C CA . PRO A 1 78 ? 4.852 -2.589 -28.439 1.00 79.00 78 PRO A CA 1
ATOM 630 C C . PRO A 1 78 ? 5.454 -1.198 -28.195 1.00 79.00 78 PRO A C 1
ATOM 632 O O . PRO A 1 78 ? 6.230 -0.697 -29.011 1.00 79.00 78 PRO A O 1
ATOM 635 N N . VAL A 1 79 ? 5.085 -0.573 -27.081 1.00 80.06 79 VAL A N 1
ATOM 636 C CA . VAL A 1 79 ? 5.625 0.697 -26.593 1.00 80.06 79 VAL A CA 1
ATOM 637 C C . VAL A 1 79 ? 6.173 0.447 -25.187 1.00 80.06 79 VAL A C 1
ATOM 639 O O . VAL A 1 79 ? 5.381 0.141 -24.286 1.00 80.06 79 VAL A O 1
ATOM 642 N N . PRO A 1 80 ? 7.503 0.523 -24.991 1.00 79.69 80 PRO A N 1
ATOM 643 C CA . PRO A 1 80 ? 8.088 0.394 -23.665 1.00 79.69 80 PRO A CA 1
ATOM 644 C C . PRO A 1 80 ? 7.645 1.574 -22.796 1.00 79.69 80 PRO A C 1
ATOM 646 O O . PRO A 1 80 ? 7.504 2.699 -23.280 1.00 79.69 80 PRO A O 1
ATOM 649 N N . VAL A 1 81 ? 7.403 1.313 -21.514 1.00 84.62 81 VAL A N 1
ATOM 650 C CA . VAL A 1 81 ? 7.091 2.362 -20.542 1.00 84.62 81 VAL A CA 1
ATOM 651 C C . VAL A 1 81 ? 8.394 2.767 -19.874 1.00 84.62 81 VAL A C 1
ATOM 653 O O . VAL A 1 81 ? 9.028 1.949 -19.214 1.00 84.62 81 VAL A O 1
ATOM 656 N N . GLU A 1 82 ? 8.796 4.023 -20.044 1.00 87.44 82 GLU A N 1
ATOM 657 C CA . GLU A 1 82 ? 10.009 4.529 -19.407 1.00 87.44 82 GLU A CA 1
ATOM 658 C C . GLU A 1 82 ? 9.812 4.600 -17.881 1.00 87.44 82 GLU A C 1
ATOM 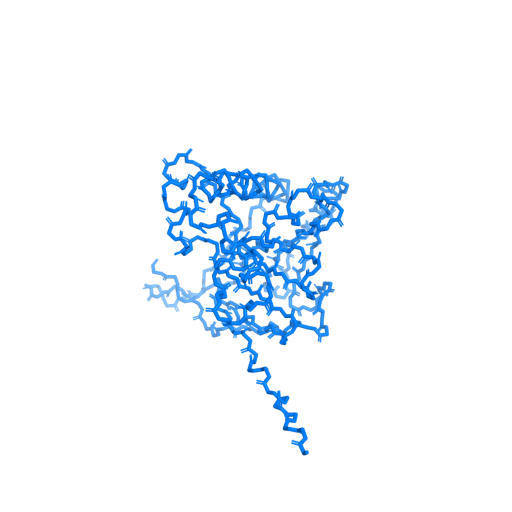660 O O . GLU A 1 82 ? 8.869 5.252 -17.410 1.00 87.44 82 GLU A O 1
ATOM 665 N N . PRO A 1 83 ? 10.644 3.897 -17.090 1.00 90.81 83 PRO A N 1
ATOM 666 C CA . PRO A 1 83 ? 10.531 3.924 -15.646 1.00 90.81 83 PRO A CA 1
ATOM 667 C C . PRO A 1 83 ? 11.040 5.250 -15.085 1.00 90.81 83 PRO A C 1
ATOM 669 O O . PRO A 1 83 ? 12.017 5.818 -15.567 1.00 90.81 83 PRO A O 1
ATOM 672 N N . LYS A 1 84 ? 10.407 5.719 -14.007 1.00 91.50 84 LYS A N 1
ATOM 673 C CA . LYS A 1 84 ? 10.947 6.836 -13.222 1.00 91.50 84 LYS A CA 1
ATOM 674 C C . LYS A 1 84 ? 12.312 6.453 -12.638 1.00 91.50 84 LYS A C 1
ATOM 676 O O . LYS A 1 84 ? 12.471 5.294 -12.247 1.00 91.50 84 LYS A O 1
ATOM 681 N N . PRO A 1 85 ? 13.249 7.404 -12.481 1.00 94.81 85 PRO A N 1
ATOM 682 C CA . PRO A 1 85 ? 14.462 7.181 -11.705 1.00 94.81 85 PRO A CA 1
ATOM 683 C C . PRO A 1 85 ? 14.137 6.597 -10.315 1.00 94.81 85 PRO A C 1
ATOM 685 O O . PRO A 1 85 ? 13.156 7.031 -9.703 1.00 94.81 85 PRO A O 1
ATOM 688 N N . PRO A 1 86 ? 14.931 5.643 -9.791 1.00 95.75 86 PRO A N 1
ATOM 689 C CA . PRO A 1 86 ? 14.669 4.995 -8.502 1.00 95.75 86 PRO A CA 1
ATOM 690 C C . PRO A 1 86 ? 14.445 5.968 -7.337 1.00 95.75 86 PRO A C 1
ATOM 692 O O . PRO A 1 86 ? 13.512 5.793 -6.557 1.00 95.75 86 PRO A O 1
ATOM 695 N N . GLU A 1 87 ? 15.261 7.020 -7.251 1.00 95.12 87 GLU A N 1
ATOM 696 C CA . GLU A 1 87 ? 15.155 8.049 -6.210 1.00 95.12 87 GLU A CA 1
ATOM 697 C C . GLU A 1 87 ? 13.854 8.847 -6.338 1.00 95.12 87 GLU A C 1
ATOM 699 O O . GLU A 1 87 ? 13.125 9.017 -5.363 1.00 95.12 87 GLU A O 1
ATOM 704 N N . GLU A 1 88 ? 13.503 9.261 -7.558 1.00 95.88 88 GLU A N 1
ATOM 705 C CA . GLU A 1 88 ? 12.244 9.962 -7.822 1.00 95.88 88 GLU A CA 1
ATOM 706 C C . GLU A 1 88 ? 11.037 9.071 -7.495 1.00 95.88 88 GLU A C 1
ATOM 708 O O . GLU A 1 88 ? 10.050 9.532 -6.920 1.00 95.88 88 GLU A O 1
ATOM 713 N N . LEU A 1 89 ? 11.105 7.780 -7.832 1.00 96.12 89 LEU A N 1
ATOM 714 C CA . LEU A 1 89 ? 10.047 6.830 -7.514 1.00 96.12 89 LEU A CA 1
ATOM 715 C C . LEU A 1 89 ? 9.881 6.651 -5.999 1.00 96.12 89 LEU A C 1
ATOM 717 O O . LEU A 1 89 ? 8.747 6.614 -5.515 1.00 96.12 89 LEU A O 1
ATOM 721 N N . ALA A 1 90 ? 10.988 6.561 -5.260 1.00 97.06 90 ALA A N 1
ATOM 722 C CA . ALA A 1 90 ? 10.969 6.482 -3.805 1.00 97.06 90 ALA A CA 1
ATOM 723 C C . ALA A 1 90 ? 10.310 7.723 -3.187 1.00 97.06 90 ALA A C 1
ATOM 725 O O . ALA A 1 90 ? 9.429 7.581 -2.342 1.00 97.06 90 ALA A O 1
ATOM 726 N N . GLU A 1 91 ? 10.670 8.924 -3.642 1.00 96.06 91 GLU A N 1
ATOM 727 C CA . GLU A 1 91 ? 10.071 10.172 -3.151 1.00 96.06 91 GLU A CA 1
ATOM 728 C C . GLU A 1 91 ? 8.574 10.262 -3.467 1.00 96.06 91 GLU A C 1
ATOM 730 O O . GLU A 1 91 ? 7.767 10.565 -2.588 1.00 96.06 91 GLU A O 1
ATOM 735 N N . VAL A 1 92 ? 8.164 9.902 -4.688 1.00 94.44 92 VAL A N 1
ATOM 736 C CA . VAL A 1 92 ? 6.737 9.838 -5.051 1.00 94.44 92 VAL A CA 1
ATOM 737 C C . VAL A 1 92 ? 5.980 8.861 -4.152 1.00 94.44 92 VAL A C 1
ATOM 739 O O . VAL A 1 92 ? 4.860 9.155 -3.736 1.00 94.44 92 VAL A O 1
ATOM 742 N N . MET A 1 93 ? 6.575 7.710 -3.838 1.00 95.44 93 MET A N 1
ATOM 743 C CA . MET A 1 93 ? 5.963 6.726 -2.950 1.00 95.44 93 MET A CA 1
ATOM 744 C C . MET A 1 93 ? 5.788 7.270 -1.524 1.00 95.44 93 MET A C 1
ATOM 746 O O . MET A 1 93 ? 4.701 7.153 -0.958 1.00 95.44 93 MET A O 1
ATOM 750 N N . LYS A 1 94 ? 6.822 7.901 -0.954 1.00 96.44 94 LYS A N 1
ATOM 751 C CA . LYS A 1 94 ? 6.766 8.511 0.388 1.00 96.44 94 LYS A CA 1
ATOM 752 C C . LYS A 1 94 ? 5.675 9.579 0.468 1.00 96.44 94 LYS A C 1
ATOM 754 O O . LYS A 1 94 ? 4.817 9.513 1.347 1.00 96.44 94 LYS A O 1
ATOM 759 N N . LEU A 1 95 ? 5.632 10.481 -0.515 1.00 94.50 95 LEU A N 1
ATOM 760 C CA . LEU A 1 95 ? 4.597 11.514 -0.611 1.00 94.50 95 LEU A CA 1
ATOM 761 C C . LEU A 1 95 ? 3.192 10.906 -0.679 1.00 94.50 95 LEU A C 1
ATOM 763 O O . LEU A 1 95 ? 2.299 11.325 0.054 1.00 94.50 95 LEU A O 1
ATOM 767 N N . LYS A 1 96 ? 2.992 9.862 -1.492 1.00 93.94 96 LYS A N 1
ATOM 768 C CA . LYS A 1 96 ? 1.694 9.178 -1.580 1.00 93.94 96 LYS A CA 1
ATOM 769 C C . LYS A 1 96 ? 1.268 8.532 -0.264 1.00 93.94 96 LYS A C 1
ATOM 771 O O . LYS A 1 96 ? 0.078 8.535 0.066 1.00 93.94 96 LYS A O 1
ATOM 776 N N . VAL A 1 97 ? 2.208 7.971 0.494 1.00 95.00 97 VAL A N 1
ATOM 777 C CA . VAL A 1 97 ? 1.939 7.429 1.833 1.00 95.00 97 VAL A CA 1
ATOM 778 C C . VAL A 1 97 ? 1.509 8.550 2.784 1.00 95.00 97 VAL A C 1
ATOM 780 O O . VAL A 1 97 ? 0.473 8.421 3.443 1.00 95.00 97 VAL A O 1
ATOM 783 N N . GLU A 1 98 ? 2.238 9.665 2.818 1.00 93.75 98 GLU A N 1
ATOM 784 C CA . GLU A 1 98 ? 1.929 10.830 3.661 1.00 93.75 98 GLU A CA 1
ATOM 785 C C . GLU A 1 98 ? 0.560 11.430 3.351 1.00 93.75 98 GLU A C 1
ATOM 787 O O . GLU A 1 98 ? -0.271 11.577 4.260 1.00 93.75 98 GLU A O 1
ATOM 792 N N . ASP A 1 99 ? 0.290 11.689 2.072 1.00 91.31 99 ASP A N 1
ATOM 793 C CA . ASP A 1 99 ? -0.983 12.207 1.574 1.00 91.31 99 ASP A CA 1
ATOM 794 C C . ASP A 1 99 ? -2.135 11.274 1.960 1.00 91.31 99 ASP A C 1
ATOM 796 O O . ASP A 1 99 ? -3.180 11.706 2.465 1.00 91.31 99 ASP A O 1
ATOM 800 N N . THR A 1 100 ? -1.926 9.964 1.803 1.00 92.38 100 THR A N 1
ATOM 801 C CA . THR A 1 100 ? -2.921 8.949 2.157 1.00 92.38 100 THR A CA 1
ATOM 802 C C . THR A 1 100 ? -3.253 8.986 3.648 1.00 92.38 100 THR A C 1
ATOM 804 O O . THR A 1 100 ? -4.431 9.008 4.031 1.00 92.38 100 THR A O 1
ATOM 807 N N . LEU A 1 101 ? -2.234 9.041 4.508 1.00 93.62 101 LEU A N 1
ATOM 808 C CA . LEU A 1 101 ? -2.401 9.115 5.960 1.00 93.62 101 LEU A CA 1
ATOM 809 C C . LEU A 1 101 ? -3.023 10.450 6.398 1.00 93.62 101 LEU A C 1
ATOM 811 O O . LEU A 1 101 ? -3.865 10.484 7.304 1.00 93.62 101 LEU A O 1
ATOM 815 N N . GLN A 1 102 ? -2.664 11.564 5.758 1.00 90.56 102 GLN A N 1
ATOM 816 C CA . GLN A 1 102 ? -3.289 12.867 5.991 1.00 90.56 102 GLN A CA 1
ATOM 817 C C . GLN A 1 102 ? -4.780 12.844 5.644 1.00 90.56 102 GLN A C 1
ATOM 819 O O . GLN A 1 102 ? -5.612 13.287 6.441 1.00 90.56 102 GLN A O 1
ATOM 824 N N . ALA A 1 103 ? -5.142 12.260 4.510 1.00 87.88 103 ALA A N 1
ATOM 825 C CA . ALA A 1 103 ? -6.530 12.143 4.100 1.00 87.88 103 ALA A CA 1
ATOM 826 C C . ALA A 1 103 ? -7.343 11.217 5.024 1.00 87.88 103 ALA A C 1
ATOM 828 O O . ALA A 1 103 ? -8.479 11.542 5.375 1.00 87.88 103 ALA A O 1
ATOM 829 N N . LEU A 1 104 ? -6.766 10.106 5.504 1.00 90.81 104 LEU A N 1
ATOM 830 C CA . LEU A 1 104 ? -7.406 9.257 6.521 1.00 90.81 104 LEU A CA 1
ATOM 831 C C . LEU A 1 104 ? -7.678 10.031 7.822 1.00 90.81 104 LEU A C 1
ATOM 833 O O . LEU A 1 104 ? -8.751 9.888 8.420 1.00 90.81 104 LEU A O 1
ATOM 837 N N . ARG A 1 105 ? -6.754 10.910 8.236 1.00 89.38 105 ARG A N 1
ATOM 838 C CA . ARG A 1 105 ? -6.965 11.821 9.375 1.00 89.38 105 ARG A CA 1
ATOM 839 C C . ARG A 1 105 ? -8.101 12.813 9.104 1.00 89.38 105 ARG A C 1
ATOM 841 O O . ARG A 1 105 ? -8.955 12.998 9.974 1.00 89.38 105 ARG A O 1
ATOM 848 N N . ALA A 1 106 ? -8.170 13.397 7.909 1.00 85.69 106 ALA A N 1
ATOM 849 C CA . ALA A 1 106 ? -9.253 14.305 7.524 1.00 85.69 106 ALA A CA 1
ATOM 850 C C . ALA A 1 106 ? -10.626 13.605 7.531 1.00 85.69 106 ALA A C 1
ATOM 852 O O . ALA A 1 106 ? -11.594 14.120 8.099 1.00 85.69 106 ALA A O 1
ATOM 853 N N . ILE A 1 107 ? -10.701 12.384 6.995 1.00 82.81 107 ILE A N 1
ATOM 854 C CA . ILE A 1 107 ? -11.916 11.556 7.007 1.00 82.81 107 ILE A CA 1
ATOM 855 C C . ILE A 1 107 ? -12.346 11.235 8.436 1.00 82.81 107 ILE A C 1
ATOM 857 O O . ILE A 1 107 ? -13.528 11.347 8.764 1.00 82.81 107 ILE A O 1
ATOM 861 N N . ARG A 1 108 ? -11.403 10.906 9.327 1.00 88.12 108 ARG A N 1
ATOM 862 C CA . ARG A 1 108 ? -11.702 10.705 10.751 1.00 88.12 108 ARG A CA 1
ATOM 863 C C . ARG A 1 108 ? -12.356 11.940 11.370 1.00 88.12 108 ARG A C 1
ATOM 865 O O . ARG A 1 108 ? -13.339 11.803 12.100 1.00 88.12 108 ARG A O 1
ATOM 872 N N . VAL A 1 109 ? -11.834 13.137 11.092 1.00 86.81 109 VAL A N 1
ATOM 873 C CA . VAL A 1 109 ? -12.417 14.400 11.578 1.00 86.81 109 VAL A CA 1
ATOM 874 C C . VAL A 1 109 ? -13.832 14.585 11.029 1.00 86.81 109 VAL A C 1
ATOM 876 O O . VAL A 1 109 ? -14.744 14.881 11.804 1.00 86.81 109 VAL A O 1
ATOM 879 N N . PHE A 1 110 ? -14.041 14.341 9.733 1.00 84.00 110 PHE A N 1
ATOM 880 C CA . PHE A 1 110 ? -15.360 14.400 9.100 1.00 84.00 110 PHE A CA 1
ATOM 881 C C . PHE A 1 110 ? -16.370 13.460 9.779 1.00 84.00 110 PHE A C 1
ATOM 883 O O . PHE A 1 110 ? -17.431 13.905 10.218 1.00 84.00 110 PHE A O 1
ATOM 890 N N . TYR A 1 111 ? -16.020 12.185 9.964 1.00 83.38 111 TYR A N 1
ATOM 891 C CA . TYR A 1 111 ? -16.892 11.208 10.622 1.00 83.38 111 TYR A CA 1
ATOM 892 C C . TYR A 1 111 ? -17.203 11.577 12.077 1.00 83.38 111 TYR A C 1
ATOM 894 O O . TYR A 1 111 ? -18.346 11.452 12.514 1.00 83.38 111 TYR A O 1
ATOM 902 N N . ARG A 1 112 ? -16.221 12.085 12.834 1.00 83.44 112 ARG A N 1
ATOM 903 C CA . ARG A 1 112 ? -16.429 12.497 14.234 1.00 83.44 112 ARG A CA 1
ATOM 904 C C . ARG A 1 112 ? -17.387 13.678 14.390 1.00 83.44 112 ARG A C 1
ATOM 906 O O . ARG A 1 112 ? -17.997 13.798 15.453 1.00 83.44 112 ARG A O 1
ATOM 913 N N . ARG A 1 113 ? -17.535 14.529 13.370 1.00 85.75 113 ARG A N 1
ATOM 914 C CA . ARG A 1 113 ? -18.517 15.628 13.377 1.00 85.75 113 ARG A CA 1
ATOM 915 C C . ARG A 1 113 ? -19.954 15.120 13.263 1.00 85.75 113 ARG A C 1
ATOM 917 O O . ARG A 1 113 ? -20.862 15.762 13.781 1.00 85.75 113 ARG A O 1
ATOM 924 N N . ASN A 1 114 ? -20.169 13.954 12.654 1.00 86.19 114 ASN A N 1
ATOM 925 C CA . ASN A 1 114 ? -21.496 13.365 12.530 1.00 86.19 114 ASN A CA 1
ATOM 926 C C . ASN A 1 114 ? -21.921 12.688 13.849 1.00 86.19 114 ASN A C 1
ATOM 928 O O . ASN A 1 114 ? -21.335 11.698 14.289 1.00 86.19 114 ASN A O 1
ATOM 932 N N . TRP A 1 115 ? -22.956 13.226 14.501 1.00 86.94 115 TRP A N 1
ATOM 933 C CA . TRP A 1 115 ? -23.488 12.673 15.750 1.00 86.94 115 TRP A CA 1
ATOM 934 C C . TRP A 1 115 ? -24.006 11.239 15.600 1.00 86.94 115 TRP A C 1
ATOM 936 O O . TRP A 1 115 ? -23.669 10.402 16.436 1.00 86.94 115 TRP A O 1
ATOM 946 N N . LEU A 1 116 ? -24.728 10.930 14.516 1.00 85.94 116 LEU A N 1
ATOM 947 C CA . LEU A 1 116 ? -25.262 9.584 14.276 1.00 85.94 116 LEU A CA 1
ATOM 948 C C . LEU A 1 116 ? -24.133 8.558 14.231 1.00 85.94 116 LEU A C 1
ATOM 950 O O . LEU A 1 116 ? -24.202 7.519 14.878 1.00 85.94 116 LEU A O 1
ATOM 954 N N . TYR A 1 117 ? -23.046 8.886 13.536 1.00 86.50 117 TYR A N 1
ATOM 955 C CA . TYR A 1 117 ? -21.881 8.013 13.474 1.00 86.50 117 TYR A CA 1
ATOM 956 C C . TYR A 1 117 ? -21.294 7.721 14.862 1.00 86.50 117 TYR A C 1
ATOM 958 O O . TYR A 1 117 ? -20.948 6.579 15.146 1.00 86.50 117 TYR A O 1
ATOM 966 N N . ARG A 1 118 ? -21.217 8.721 15.752 1.00 85.31 118 ARG A N 1
ATOM 967 C CA . ARG A 1 118 ? -20.705 8.525 17.120 1.00 85.31 118 ARG A CA 1
ATOM 968 C C . ARG A 1 118 ? -21.586 7.579 17.934 1.00 85.31 118 ARG A C 1
ATOM 970 O O . ARG A 1 118 ? -21.051 6.725 18.634 1.00 85.31 118 ARG A O 1
ATOM 977 N N . VAL A 1 119 ? -22.907 7.712 17.815 1.00 87.69 119 VAL A N 1
ATOM 978 C CA . VAL A 1 119 ? -23.876 6.856 18.518 1.00 87.69 119 VAL A CA 1
ATOM 979 C C . VAL A 1 119 ? -23.847 5.429 17.977 1.00 87.69 119 VAL A C 1
ATOM 981 O O . VAL A 1 119 ? -23.831 4.476 18.752 1.00 87.69 119 VAL A O 1
ATOM 984 N N . PHE A 1 120 ? -23.776 5.265 16.655 1.00 88.56 120 PHE A N 1
ATOM 985 C CA . PHE A 1 120 ? -23.770 3.950 16.016 1.00 88.56 120 PHE A CA 1
ATOM 986 C C . PHE A 1 120 ? -22.385 3.301 15.935 1.00 88.56 120 PHE A C 1
ATOM 988 O O . PHE A 1 120 ? -22.288 2.155 15.508 1.00 88.56 120 PHE A O 1
ATOM 995 N N . LEU A 1 121 ? -21.312 3.964 16.373 1.00 87.00 121 LEU A N 1
ATOM 996 C CA . LEU A 1 121 ? -19.952 3.423 16.304 1.00 87.00 121 LEU A CA 1
ATOM 997 C C . LEU A 1 121 ? -19.801 2.036 16.965 1.00 87.00 121 LEU A C 1
ATOM 999 O O . LEU A 1 121 ? -19.206 1.157 16.334 1.00 87.00 121 LEU A O 1
ATOM 1003 N N . PRO A 1 122 ? -20.340 1.774 18.176 1.00 88.56 122 PRO A N 1
ATOM 1004 C CA . PRO A 1 122 ? -20.282 0.437 18.770 1.00 88.56 122 PRO A CA 1
ATOM 1005 C C . PRO A 1 122 ? -20.986 -0.611 17.900 1.00 88.56 122 PRO A C 1
ATOM 1007 O O . PRO A 1 122 ? -20.474 -1.717 17.723 1.00 88.56 122 PRO A O 1
ATOM 1010 N N . LEU A 1 123 ? -22.120 -0.243 17.293 1.00 88.25 123 LEU A N 1
ATOM 1011 C CA . LEU A 1 123 ? -22.876 -1.118 16.402 1.00 88.25 123 LEU A CA 1
ATOM 1012 C C . LEU A 1 123 ? -22.128 -1.377 15.090 1.00 88.25 123 LEU A C 1
ATOM 1014 O O . LEU A 1 123 ? -22.068 -2.522 14.655 1.00 88.25 123 LEU A O 1
ATOM 1018 N N . ILE A 1 124 ? -21.521 -0.351 14.489 1.00 87.69 124 ILE A N 1
ATOM 1019 C CA . ILE A 1 124 ? -20.699 -0.470 13.275 1.00 87.69 124 ILE A CA 1
ATOM 1020 C C . ILE A 1 124 ? -19.527 -1.426 13.526 1.00 87.69 124 ILE A C 1
ATOM 1022 O O . ILE A 1 124 ? -19.264 -2.304 12.704 1.00 87.69 124 ILE A O 1
ATOM 1026 N N . ARG A 1 125 ? -18.862 -1.312 14.685 1.00 85.75 125 ARG A N 1
ATOM 1027 C CA . ARG A 1 125 ? -17.771 -2.217 15.082 1.00 85.75 125 ARG A CA 1
ATOM 1028 C C . ARG A 1 125 ? -18.258 -3.654 15.282 1.00 85.75 125 ARG A C 1
ATOM 1030 O O . ARG A 1 125 ? -17.634 -4.582 14.773 1.00 85.75 125 ARG A O 1
ATOM 1037 N N . TYR A 1 126 ? -19.372 -3.842 15.989 1.00 86.12 126 TYR A N 1
ATOM 1038 C CA . TYR A 1 126 ? -19.915 -5.170 16.287 1.00 86.12 126 TYR A CA 1
ATOM 1039 C C . TYR A 1 126 ? -20.500 -5.863 15.044 1.00 86.12 126 TYR A C 1
ATOM 1041 O O . TYR A 1 126 ? -20.288 -7.052 14.813 1.00 86.12 126 TYR A O 1
ATOM 1049 N N . ARG A 1 127 ? -21.204 -5.112 14.193 1.00 88.31 127 ARG A N 1
ATOM 1050 C CA . ARG A 1 127 ? -21.866 -5.593 12.972 1.00 88.31 127 ARG A CA 1
ATOM 1051 C C . ARG A 1 127 ? -21.139 -5.123 11.713 1.00 88.31 127 ARG A C 1
ATOM 1053 O O . ARG A 1 127 ? -21.773 -4.671 10.763 1.00 88.31 127 ARG A O 1
ATOM 1060 N N . ARG A 1 128 ? -19.814 -5.306 11.660 1.00 85.62 128 ARG A N 1
ATOM 1061 C CA . ARG A 1 128 ? -18.969 -4.896 10.517 1.00 85.62 128 ARG A CA 1
ATOM 1062 C C . ARG A 1 128 ? -19.477 -5.363 9.145 1.00 85.62 128 ARG A C 1
ATOM 1064 O O . ARG A 1 128 ? -19.300 -4.663 8.158 1.00 85.62 128 ARG A O 1
ATOM 1071 N N . ARG A 1 129 ? -20.151 -6.519 9.088 1.00 83.25 129 ARG A N 1
ATOM 1072 C CA . ARG A 1 129 ? -20.742 -7.070 7.854 1.00 83.25 129 ARG A CA 1
ATOM 1073 C C . ARG A 1 129 ? -21.954 -6.279 7.346 1.00 83.25 129 ARG A C 1
ATOM 1075 O O . ARG A 1 129 ? -22.179 -6.258 6.146 1.00 83.25 129 ARG A O 1
ATOM 1082 N N . LEU A 1 130 ? -22.714 -5.634 8.236 1.00 84.50 130 LEU A N 1
ATOM 1083 C CA . LEU A 1 130 ? -23.878 -4.815 7.868 1.00 84.50 130 LEU A CA 1
ATOM 1084 C C . LEU A 1 130 ? -23.478 -3.404 7.424 1.00 84.50 130 LEU A C 1
ATOM 1086 O O . LEU A 1 130 ? -24.192 -2.773 6.654 1.00 84.50 130 LEU A O 1
ATOM 1090 N N . PHE A 1 131 ? -22.325 -2.920 7.892 1.00 84.50 131 PHE A N 1
ATOM 1091 C CA . PHE A 1 131 ? -21.816 -1.582 7.593 1.00 84.50 131 PHE A CA 1
ATOM 1092 C C . PHE A 1 131 ? -20.388 -1.649 7.032 1.00 84.50 131 PHE A C 1
ATOM 1094 O O . PHE A 1 131 ? -19.475 -1.087 7.637 1.00 84.50 131 PHE A O 1
ATOM 1101 N N . PRO A 1 132 ? -20.158 -2.330 5.893 1.00 84.69 132 PRO A N 1
ATOM 1102 C CA . PRO A 1 132 ? -18.811 -2.647 5.424 1.00 84.69 132 PRO A CA 1
ATOM 1103 C C . PRO A 1 132 ? -17.978 -1.405 5.083 1.00 84.69 132 PRO A C 1
ATOM 1105 O O . PRO A 1 132 ? -16.777 -1.403 5.327 1.00 84.69 132 PRO A O 1
ATOM 1108 N N . GLU A 1 133 ? -18.584 -0.345 4.537 1.00 86.31 133 GLU A N 1
ATOM 1109 C CA . GLU A 1 133 ? -17.877 0.905 4.218 1.00 86.31 133 GLU A CA 1
ATOM 1110 C C . GLU A 1 133 ? -17.548 1.722 5.483 1.00 86.31 133 GLU A C 1
ATOM 1112 O O . GLU A 1 133 ? -16.363 1.984 5.701 1.00 86.31 133 GLU A O 1
ATOM 1117 N N . PRO A 1 134 ? -18.510 2.068 6.369 1.00 86.94 134 PRO A N 1
ATOM 1118 C CA . PRO A 1 134 ? -18.182 2.738 7.624 1.00 86.94 134 PRO A CA 1
ATOM 1119 C C . PRO A 1 134 ? -17.191 1.941 8.469 1.00 86.94 134 PRO A C 1
ATOM 1121 O O . PRO A 1 134 ? -16.202 2.510 8.909 1.00 86.94 134 PRO A O 1
ATOM 1124 N N . ALA A 1 135 ? -17.398 0.629 8.641 1.00 90.44 135 ALA A N 1
ATOM 1125 C CA . ALA A 1 135 ? -16.508 -0.208 9.440 1.00 90.44 135 ALA A CA 1
ATOM 1126 C C . ALA A 1 135 ? -15.079 -0.209 8.886 1.00 90.44 135 ALA A C 1
ATOM 1128 O O . ALA A 1 135 ? -14.132 -0.073 9.662 1.00 90.44 135 ALA A O 1
ATOM 1129 N N . PHE A 1 136 ? -14.919 -0.327 7.561 1.00 91.94 136 PHE A N 1
ATOM 1130 C CA . PHE A 1 136 ? -13.612 -0.267 6.908 1.00 91.94 136 PHE A CA 1
ATOM 1131 C C . PHE A 1 136 ? -12.905 1.057 7.202 1.00 91.94 136 PHE A C 1
ATOM 1133 O O . PHE A 1 136 ? -11.792 1.048 7.719 1.00 91.94 136 PHE A O 1
ATOM 1140 N N . TRP A 1 137 ? -13.561 2.194 6.946 1.00 90.56 137 TRP A N 1
ATOM 1141 C CA . TRP A 1 137 ? -12.947 3.507 7.162 1.00 90.56 137 TRP A CA 1
ATOM 1142 C C . TRP A 1 137 ? -12.672 3.784 8.637 1.00 90.56 137 TRP A C 1
ATOM 1144 O O . TRP A 1 137 ? -11.610 4.319 8.956 1.00 90.56 137 TRP A O 1
ATOM 1154 N N . T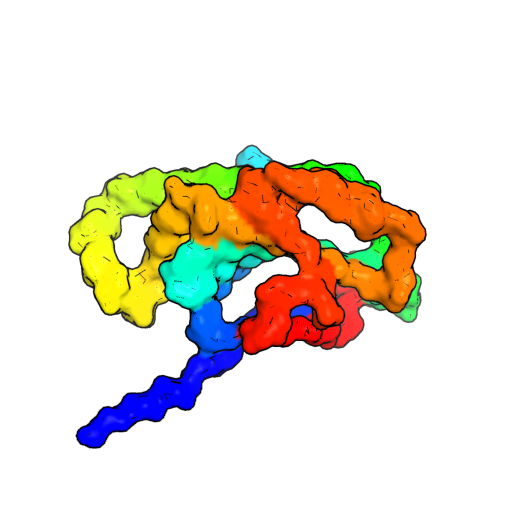HR A 1 138 ? -13.579 3.366 9.530 1.00 91.31 138 THR A N 1
ATOM 1155 C CA . THR A 1 138 ? -13.365 3.386 10.981 1.00 91.31 138 THR A CA 1
ATOM 1156 C C . THR A 1 138 ? -12.060 2.706 11.338 1.00 91.31 138 THR A C 1
ATOM 1158 O O . THR A 1 138 ? -11.225 3.279 12.036 1.00 91.31 138 THR A O 1
ATOM 1161 N N . ARG A 1 139 ? -11.870 1.485 10.839 1.00 94.38 139 ARG A N 1
ATOM 1162 C CA . ARG A 1 139 ? -10.686 0.708 11.165 1.00 94.38 139 ARG A CA 1
ATOM 1163 C C . ARG A 1 139 ? -9.430 1.271 10.516 1.00 94.38 139 ARG A C 1
ATOM 1165 O O . ARG A 1 139 ? -8.417 1.381 11.196 1.00 94.38 139 ARG A O 1
ATOM 1172 N N . ALA A 1 140 ? -9.508 1.693 9.258 1.00 94.56 140 ALA A N 1
ATOM 1173 C CA . ALA A 1 140 ? -8.381 2.270 8.537 1.00 94.56 140 ALA A CA 1
ATOM 1174 C C . ALA A 1 140 ? -7.787 3.474 9.282 1.00 94.56 140 ALA A C 1
ATOM 1176 O O . ALA A 1 140 ? -6.579 3.516 9.488 1.00 94.56 140 ALA A O 1
ATOM 1177 N N . PHE A 1 141 ? -8.604 4.420 9.769 1.00 92.56 141 PHE A N 1
ATOM 1178 C CA . PHE A 1 141 ? -8.053 5.559 10.514 1.00 92.56 141 PHE A CA 1
ATOM 1179 C C . PHE A 1 141 ? -7.603 5.209 11.941 1.00 92.56 141 PHE A C 1
ATOM 1181 O O . PHE A 1 141 ? -6.802 5.942 12.521 1.00 92.56 141 PHE A O 1
ATOM 1188 N N . GLU A 1 142 ? -8.150 4.153 12.557 1.00 93.19 142 GLU A N 1
ATOM 1189 C CA . GLU A 1 142 ? -7.692 3.674 13.869 1.00 93.19 142 GLU A CA 1
ATOM 1190 C C . GLU A 1 142 ? -6.287 3.088 13.770 1.00 93.19 142 GLU A C 1
ATOM 1192 O O . GLU A 1 142 ? -5.451 3.383 14.624 1.00 93.19 142 GLU A O 1
ATOM 1197 N N . LEU A 1 143 ? -6.048 2.297 12.721 1.00 96.31 143 LEU A N 1
ATOM 1198 C CA . LEU A 1 143 ? -4.747 1.725 12.392 1.00 96.31 143 LEU A CA 1
ATOM 1199 C C . LEU A 1 143 ? -3.776 2.814 11.920 1.00 96.31 143 LEU A C 1
ATOM 1201 O O . LEU A 1 143 ? -2.681 2.931 12.444 1.00 96.31 143 LEU A O 1
ATOM 1205 N N . ALA A 1 144 ? -4.212 3.743 11.065 1.00 94.81 144 ALA A N 1
ATOM 1206 C CA . ALA A 1 144 ? -3.395 4.900 10.683 1.00 94.81 144 ALA A CA 1
ATOM 1207 C C . ALA A 1 144 ? -3.018 5.816 11.866 1.00 94.81 144 ALA A C 1
ATOM 1209 O O . ALA A 1 144 ? -2.130 6.649 11.740 1.00 94.81 144 ALA A O 1
ATOM 1210 N N . GLY A 1 145 ? -3.696 5.711 13.015 1.00 91.88 145 GLY A N 1
ATOM 1211 C CA . GLY A 1 145 ? -3.304 6.409 14.243 1.00 91.88 145 GLY A CA 1
ATOM 1212 C C . GLY A 1 145 ? -2.155 5.742 15.007 1.00 91.88 145 GLY A C 1
ATOM 1213 O O . GLY A 1 145 ? -1.702 6.305 15.999 1.00 91.88 145 GLY A O 1
ATOM 1214 N N . ARG A 1 146 ? -1.729 4.553 14.572 1.00 93.75 146 ARG A N 1
ATOM 1215 C CA . ARG A 1 146 ? -0.727 3.673 15.178 1.00 93.75 146 ARG A CA 1
ATOM 1216 C C . ARG A 1 146 ? 0.257 3.252 14.091 1.00 93.75 146 ARG A C 1
ATOM 1218 O O . ARG A 1 146 ? -0.003 2.291 13.367 1.00 93.75 146 ARG A O 1
ATOM 1225 N N . MET A 1 147 ? 1.337 4.013 13.919 1.00 90.50 147 MET A N 1
ATOM 1226 C CA . MET A 1 147 ? 2.284 3.819 12.809 1.00 90.50 147 MET A CA 1
ATOM 1227 C C . MET A 1 147 ? 2.849 2.393 12.744 1.00 90.50 147 MET A C 1
ATOM 1229 O O . MET A 1 147 ? 3.098 1.895 11.654 1.00 90.50 147 MET A O 1
ATOM 1233 N N . GLU A 1 148 ? 2.956 1.702 13.880 1.00 94.38 148 GLU A N 1
ATOM 1234 C CA . GLU A 1 148 ? 3.376 0.301 13.985 1.00 94.38 148 GLU A CA 1
ATOM 1235 C C . GLU A 1 148 ? 2.413 -0.699 13.324 1.00 94.38 148 GLU A C 1
ATOM 1237 O O . GLU A 1 148 ? 2.784 -1.837 13.055 1.00 94.38 148 GLU A O 1
ATOM 1242 N N . THR A 1 149 ? 1.174 -0.285 13.057 1.00 96.81 149 THR A N 1
ATOM 1243 C CA . THR A 1 149 ? 0.157 -1.099 12.373 1.00 96.81 149 THR A CA 1
ATOM 1244 C C . THR A 1 149 ? 0.017 -0.759 10.892 1.00 96.81 149 THR A C 1
ATOM 1246 O O . THR A 1 149 ? -0.849 -1.315 10.213 1.00 96.81 149 THR A O 1
ATOM 1249 N N . VAL A 1 150 ? 0.827 0.174 10.390 1.00 97.88 150 VAL A N 1
ATOM 1250 C CA . VAL A 1 150 ? 0.795 0.615 8.999 1.00 97.88 150 VAL A CA 1
ATOM 1251 C C . VAL A 1 150 ? 1.987 0.027 8.261 1.00 97.88 150 VAL A C 1
ATOM 1253 O O . VAL A 1 150 ? 3.125 0.129 8.708 1.00 97.88 150 VAL A O 1
ATOM 1256 N N . GLN A 1 151 ? 1.720 -0.541 7.095 1.00 97.44 151 GLN A N 1
ATOM 1257 C CA . GLN A 1 151 ? 2.726 -0.966 6.139 1.00 97.44 151 GLN A CA 1
ATOM 1258 C C . GLN A 1 151 ? 2.389 -0.376 4.776 1.00 97.44 151 GLN A C 1
ATOM 1260 O O . GLN A 1 151 ? 1.223 -0.217 4.414 1.00 97.44 151 GLN A O 1
ATOM 1265 N N . ALA A 1 152 ? 3.411 -0.062 4.001 1.00 97.75 152 ALA A N 1
ATOM 1266 C CA . ALA A 1 152 ? 3.258 0.323 2.616 1.00 97.75 152 ALA A CA 1
ATOM 1267 C C . ALA A 1 152 ? 3.878 -0.741 1.707 1.00 97.75 152 ALA A C 1
ATOM 1269 O O . ALA A 1 152 ? 4.817 -1.440 2.086 1.00 97.75 152 ALA A O 1
ATOM 1270 N N . VAL A 1 153 ? 3.330 -0.881 0.509 1.00 97.69 153 VAL A N 1
ATOM 1271 C CA . VAL A 1 153 ? 3.800 -1.793 -0.528 1.00 97.69 153 VAL A CA 1
ATOM 1272 C C . VAL A 1 153 ? 3.961 -0.991 -1.803 1.00 97.69 153 VAL A C 1
ATOM 1274 O O . VAL A 1 153 ? 2.988 -0.443 -2.320 1.00 97.69 153 VAL A O 1
ATOM 1277 N N . LEU A 1 154 ? 5.188 -0.940 -2.305 1.00 97.44 154 LEU A N 1
ATOM 1278 C CA . LEU A 1 154 ? 5.491 -0.436 -3.633 1.00 97.44 154 LEU A CA 1
ATOM 1279 C C . LEU A 1 154 ? 5.607 -1.637 -4.573 1.00 97.44 154 LEU A C 1
ATOM 1281 O O . LEU A 1 154 ? 6.602 -2.361 -4.557 1.00 97.44 154 LEU A O 1
ATOM 1285 N N . TRP A 1 155 ? 4.566 -1.861 -5.368 1.00 96.62 155 TRP A N 1
ATOM 1286 C CA . TRP A 1 155 ? 4.525 -2.915 -6.369 1.00 96.62 155 TRP A CA 1
ATOM 1287 C C . TRP A 1 155 ? 5.143 -2.418 -7.672 1.00 96.62 155 TRP A C 1
ATOM 1289 O O . TRP A 1 155 ? 4.569 -1.550 -8.330 1.00 96.62 155 TRP A O 1
ATOM 1299 N N . VAL A 1 156 ? 6.288 -2.970 -8.063 1.00 95.31 156 VAL A N 1
ATOM 1300 C CA . VAL A 1 156 ? 6.990 -2.598 -9.295 1.00 95.31 156 VAL A CA 1
ATOM 1301 C C . VAL A 1 156 ? 7.106 -3.812 -10.200 1.00 95.31 156 VAL A C 1
ATOM 1303 O O . VAL A 1 156 ? 7.828 -4.755 -9.891 1.00 95.31 156 VAL A O 1
ATOM 1306 N N . GLU A 1 157 ? 6.409 -3.771 -11.330 1.00 93.12 157 GLU A N 1
ATOM 1307 C CA . GLU A 1 157 ? 6.487 -4.808 -12.356 1.00 93.12 157 GLU A CA 1
ATOM 1308 C C . GLU A 1 157 ? 7.280 -4.288 -13.558 1.00 93.12 157 GLU A C 1
ATOM 1310 O O . GLU A 1 157 ? 7.044 -3.177 -14.042 1.00 93.12 157 GLU A O 1
ATOM 1315 N N . PHE A 1 158 ? 8.207 -5.112 -14.031 1.00 90.94 158 PHE A N 1
ATOM 1316 C CA . PHE A 1 158 ? 8.910 -4.957 -15.297 1.00 90.94 158 PHE A CA 1
ATOM 1317 C C . PHE A 1 158 ? 8.618 -6.177 -16.169 1.00 90.94 158 PHE A C 1
ATOM 1319 O O . PHE A 1 158 ? 8.142 -7.206 -15.684 1.00 90.94 158 PHE A O 1
ATOM 1326 N N . ASP A 1 159 ? 8.966 -6.082 -17.449 1.00 83.44 159 ASP A N 1
ATOM 1327 C CA . ASP A 1 159 ? 9.201 -7.285 -18.247 1.00 83.44 159 ASP A CA 1
ATOM 1328 C C . ASP A 1 159 ? 10.416 -8.060 -17.690 1.00 83.44 159 ASP A C 1
ATOM 1330 O O . ASP A 1 159 ? 10.997 -7.684 -16.670 1.00 83.44 159 ASP A O 1
ATOM 1334 N N . ASP A 1 160 ? 10.826 -9.150 -18.342 1.00 78.44 160 ASP A N 1
ATOM 1335 C CA . ASP A 1 160 ? 11.834 -10.072 -17.793 1.00 78.44 160 ASP A CA 1
ATOM 1336 C C . ASP A 1 160 ? 13.194 -9.428 -17.444 1.00 78.44 160 ASP A C 1
ATOM 1338 O O . ASP A 1 160 ? 13.940 -9.999 -16.650 1.00 78.44 160 ASP A O 1
ATOM 1342 N N . ASN A 1 161 ? 13.487 -8.229 -17.966 1.00 80.75 161 ASN A N 1
ATOM 1343 C CA . ASN A 1 161 ? 14.724 -7.489 -17.722 1.00 80.75 161 ASN A CA 1
ATOM 1344 C C . ASN A 1 161 ? 14.438 -6.063 -17.200 1.00 80.75 161 ASN A C 1
ATOM 1346 O O . ASN A 1 161 ? 14.205 -5.157 -18.008 1.00 80.75 161 ASN A O 1
ATOM 1350 N N . PRO A 1 162 ? 14.450 -5.823 -15.873 1.00 86.62 162 PRO A N 1
ATOM 1351 C CA . PRO A 1 162 ? 14.462 -4.465 -15.331 1.00 86.62 162 PRO A CA 1
ATOM 1352 C C . PRO A 1 162 ? 15.774 -3.745 -15.707 1.00 86.62 162 PRO A C 1
ATOM 1354 O O . PRO A 1 162 ? 16.779 -4.413 -15.953 1.00 86.62 162 PRO A O 1
ATOM 1357 N N . PRO A 1 163 ? 15.811 -2.399 -15.712 1.00 89.25 163 PRO A N 1
ATOM 1358 C CA . PRO A 1 163 ? 17.053 -1.663 -15.924 1.00 89.25 163 PRO A CA 1
ATOM 1359 C C . PRO A 1 163 ? 18.122 -2.039 -14.892 1.00 89.25 163 PRO A C 1
ATOM 1361 O O . PRO A 1 163 ? 17.827 -2.185 -13.699 1.00 89.25 163 PRO A O 1
ATOM 1364 N N . ASP A 1 164 ? 19.369 -2.147 -15.346 1.00 90.25 164 ASP A N 1
ATOM 1365 C CA . ASP A 1 164 ? 20.500 -2.479 -14.484 1.00 90.25 164 ASP A CA 1
ATOM 1366 C C . ASP A 1 164 ? 20.609 -1.500 -13.309 1.00 90.25 164 ASP A C 1
ATOM 1368 O O . ASP A 1 164 ? 20.514 -0.282 -13.461 1.00 90.25 164 ASP A O 1
ATOM 1372 N N . GLY A 1 165 ? 20.786 -2.043 -12.104 1.00 91.31 165 GLY A N 1
ATOM 1373 C CA . GLY A 1 165 ? 20.917 -1.242 -10.886 1.00 91.31 165 GLY A CA 1
ATOM 1374 C C . GLY A 1 165 ? 19.620 -0.601 -10.378 1.00 91.31 165 GLY A C 1
ATOM 1375 O O . GLY A 1 165 ? 19.655 0.011 -9.312 1.00 91.31 165 GLY A O 1
ATOM 1376 N N . PHE A 1 166 ? 18.471 -0.790 -11.045 1.00 93.88 166 PHE A N 1
ATOM 1377 C CA . PHE A 1 166 ? 17.204 -0.175 -10.632 1.00 93.88 166 PHE A CA 1
ATOM 1378 C C . PHE A 1 166 ? 16.810 -0.540 -9.195 1.00 93.88 166 PHE A C 1
ATOM 1380 O O . PHE A 1 166 ? 16.639 0.336 -8.349 1.00 93.88 166 PHE A O 1
ATOM 1387 N N . PHE A 1 167 ? 16.696 -1.837 -8.893 1.00 93.75 167 PHE A N 1
ATOM 1388 C CA . PHE A 1 167 ? 16.336 -2.303 -7.551 1.00 93.75 167 PHE A CA 1
ATOM 1389 C C . PHE A 1 167 ? 17.434 -2.054 -6.503 1.00 93.75 167 PHE A C 1
ATOM 1391 O O . PHE A 1 167 ? 17.087 -1.585 -5.418 1.00 93.75 167 PHE A O 1
ATOM 1398 N N . PRO A 1 168 ? 18.734 -2.274 -6.798 1.00 94.81 168 PRO A N 1
ATOM 1399 C CA . PRO A 1 168 ? 19.821 -1.873 -5.904 1.00 94.81 168 PRO A CA 1
ATOM 1400 C C . PRO A 1 168 ? 19.826 -0.388 -5.524 1.00 94.81 168 PRO A C 1
ATOM 1402 O O . PRO A 1 168 ? 20.216 -0.067 -4.407 1.00 94.81 168 PRO A O 1
ATOM 1405 N N . ALA A 1 169 ? 19.384 0.508 -6.412 1.00 95.62 169 ALA A N 1
ATOM 1406 C CA . ALA A 1 169 ? 19.241 1.933 -6.111 1.00 95.62 169 ALA A CA 1
ATOM 1407 C C . ALA A 1 169 ? 17.922 2.257 -5.385 1.00 95.62 169 ALA A C 1
ATOM 1409 O O . ALA A 1 169 ? 17.898 3.086 -4.476 1.00 95.62 169 ALA A O 1
ATOM 1410 N N . LEU A 1 170 ? 16.821 1.588 -5.747 1.00 96.19 170 LEU A N 1
ATOM 1411 C CA . LEU A 1 170 ? 15.504 1.825 -5.150 1.00 96.19 170 LEU A CA 1
ATOM 1412 C C . LEU A 1 170 ? 15.431 1.354 -3.697 1.00 96.19 170 LEU A C 1
ATOM 1414 O O . LEU A 1 170 ? 14.872 2.051 -2.852 1.00 96.19 170 LEU A O 1
ATOM 1418 N N . LEU A 1 171 ? 15.968 0.167 -3.403 1.00 95.38 171 LEU A N 1
ATOM 1419 C CA . LEU A 1 171 ? 15.808 -0.471 -2.100 1.00 95.38 171 LEU A CA 1
ATOM 1420 C C . LEU A 1 171 ? 16.377 0.394 -0.959 1.00 95.38 171 LEU A C 1
ATOM 1422 O O . LEU A 1 171 ? 15.637 0.633 -0.003 1.00 95.38 171 LEU A O 1
ATOM 1426 N N . PRO A 1 172 ? 17.603 0.949 -1.036 1.00 96.25 172 PRO A N 1
ATOM 1427 C CA . PRO A 1 172 ? 18.100 1.888 -0.031 1.00 96.25 172 PRO A CA 1
ATOM 1428 C C . PRO A 1 172 ? 17.262 3.167 0.067 1.00 96.25 172 PRO A C 1
ATOM 1430 O O . PRO A 1 172 ? 17.062 3.668 1.169 1.00 96.25 172 PRO A O 1
ATOM 1433 N N . ALA A 1 173 ? 16.733 3.674 -1.053 1.00 96.19 173 ALA A N 1
ATOM 1434 C CA . ALA A 1 173 ? 15.967 4.923 -1.089 1.00 96.19 173 ALA A CA 1
ATOM 1435 C C . ALA A 1 173 ? 14.613 4.834 -0.359 1.00 96.19 173 ALA A C 1
ATOM 1437 O O . ALA A 1 173 ? 14.111 5.850 0.137 1.00 96.19 173 ALA A O 1
ATOM 1438 N N . ILE A 1 174 ? 14.027 3.634 -0.277 1.00 96.06 174 ILE A N 1
ATOM 1439 C CA . ILE A 1 174 ? 12.794 3.360 0.485 1.00 96.06 174 ILE A CA 1
ATOM 1440 C C . ILE A 1 174 ? 13.060 2.728 1.862 1.00 96.06 174 ILE A C 1
ATOM 1442 O O . ILE A 1 174 ? 12.176 2.726 2.721 1.00 96.06 174 ILE A O 1
ATOM 1446 N N . SER A 1 175 ? 14.262 2.192 2.089 1.00 94.00 175 SER A N 1
ATOM 1447 C CA . SER A 1 175 ? 14.639 1.556 3.355 1.00 94.00 175 SER A CA 1
ATOM 1448 C C . SER A 1 175 ? 14.675 2.565 4.503 1.00 94.00 175 SER A C 1
ATOM 1450 O O . SER A 1 175 ? 15.111 3.700 4.349 1.00 94.00 175 SER A O 1
ATOM 1452 N N . GLY A 1 176 ? 14.217 2.144 5.683 1.00 91.62 176 GLY A N 1
ATOM 1453 C CA . GLY A 1 176 ? 14.204 2.985 6.886 1.00 91.62 176 GLY A CA 1
ATOM 1454 C C . GLY A 1 176 ? 13.075 4.021 6.946 1.00 91.62 176 GLY A C 1
ATOM 1455 O O . GLY A 1 176 ? 12.919 4.675 7.977 1.00 91.62 176 GLY A O 1
ATOM 1456 N N . TYR A 1 177 ? 12.258 4.146 5.897 1.00 95.56 177 TYR A N 1
ATOM 1457 C CA . TYR A 1 177 ? 11.060 4.980 5.940 1.00 95.56 177 TYR A CA 1
ATOM 1458 C C . TYR A 1 177 ? 10.024 4.418 6.928 1.00 95.56 177 TYR A C 1
ATOM 1460 O O . TYR A 1 177 ? 9.905 3.202 7.101 1.00 95.56 177 TYR A O 1
ATOM 1468 N N . GLN A 1 178 ? 9.272 5.307 7.583 1.00 93.75 178 GLN A N 1
ATOM 1469 C CA . GLN A 1 178 ? 8.185 4.947 8.493 1.00 93.75 178 GLN A CA 1
ATOM 1470 C C . GLN A 1 178 ? 6.873 5.585 8.014 1.00 93.75 178 GLN A C 1
ATOM 1472 O O . GLN A 1 178 ? 6.803 6.813 7.944 1.00 93.75 178 GLN A O 1
ATOM 1477 N N . PRO A 1 179 ? 5.825 4.791 7.719 1.00 95.12 179 PRO A N 1
ATOM 1478 C CA . PRO A 1 179 ? 5.728 3.330 7.876 1.00 95.12 179 PRO A CA 1
ATOM 1479 C C . PRO A 1 179 ? 6.631 2.538 6.909 1.00 95.12 179 PRO A C 1
ATOM 1481 O O . PRO A 1 179 ? 6.962 3.055 5.844 1.00 95.12 179 PRO A O 1
ATOM 1484 N N . PRO A 1 180 ? 7.021 1.291 7.245 1.00 96.94 180 PRO A N 1
ATOM 1485 C CA . PRO A 1 180 ? 7.901 0.490 6.396 1.00 96.94 180 PRO A CA 1
ATOM 1486 C C . PRO A 1 180 ? 7.302 0.289 5.001 1.00 96.94 180 PRO A C 1
ATOM 1488 O O . PRO A 1 180 ? 6.134 -0.086 4.865 1.00 96.94 180 PRO A O 1
ATOM 1491 N N . ILE A 1 181 ? 8.123 0.507 3.971 1.00 97.62 181 ILE A N 1
ATOM 1492 C CA . ILE A 1 181 ? 7.771 0.270 2.568 1.00 97.62 181 ILE A CA 1
ATOM 1493 C C . ILE A 1 181 ? 8.395 -1.056 2.137 1.00 97.62 181 ILE A C 1
ATOM 1495 O O . ILE A 1 181 ? 9.614 -1.180 2.049 1.00 97.62 181 ILE A O 1
ATOM 1499 N N . ALA A 1 182 ? 7.556 -2.046 1.848 1.00 96.69 182 ALA A N 1
ATOM 1500 C CA . ALA A 1 182 ? 7.982 -3.280 1.210 1.00 96.69 182 ALA A CA 1
ATOM 1501 C C . ALA A 1 182 ? 7.987 -3.107 -0.311 1.00 96.69 182 ALA A C 1
ATOM 1503 O O . ALA A 1 182 ? 7.010 -2.635 -0.895 1.00 96.69 182 ALA A O 1
ATOM 1504 N N . LEU A 1 183 ? 9.074 -3.522 -0.950 1.00 96.25 183 LEU A N 1
ATOM 1505 C CA . LEU A 1 183 ? 9.116 -3.693 -2.394 1.00 96.25 183 LEU A 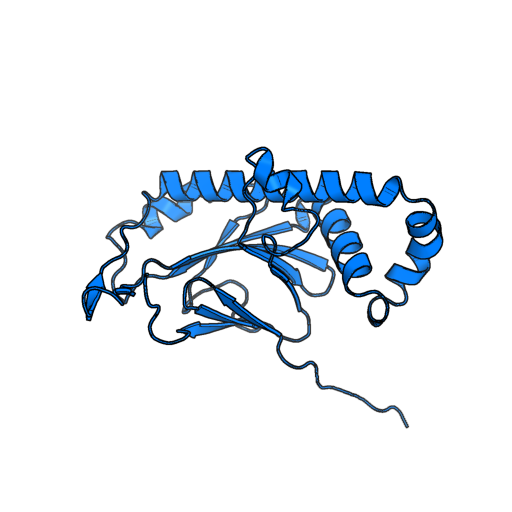CA 1
ATOM 1506 C C . LEU A 1 183 ? 8.432 -5.016 -2.759 1.00 96.25 183 LEU A C 1
ATOM 1508 O O . LEU A 1 183 ? 8.614 -6.020 -2.070 1.00 96.25 183 LEU A O 1
ATOM 1512 N N . ALA A 1 184 ? 7.634 -5.008 -3.821 1.00 95.69 184 ALA A N 1
ATOM 1513 C CA . ALA A 1 184 ? 6.910 -6.181 -4.287 1.00 95.69 184 ALA A CA 1
ATOM 1514 C C . ALA A 1 184 ? 6.909 -6.265 -5.816 1.00 95.69 184 ALA A C 1
ATOM 1516 O O . ALA A 1 184 ? 6.905 -5.247 -6.506 1.00 95.69 184 ALA A O 1
ATOM 1517 N N . ASN A 1 185 ? 6.854 -7.484 -6.332 1.00 93.81 185 ASN A N 1
ATOM 1518 C CA . ASN A 1 185 ? 6.530 -7.814 -7.715 1.00 93.81 185 ASN A CA 1
ATOM 1519 C C . ASN A 1 185 ? 5.760 -9.147 -7.735 1.00 93.81 185 ASN A C 1
ATOM 1521 O O . ASN A 1 185 ? 5.533 -9.762 -6.691 1.00 93.81 185 ASN A O 1
ATOM 1525 N N . ARG A 1 186 ? 5.354 -9.626 -8.915 1.00 91.75 186 ARG A N 1
ATOM 1526 C CA . ARG A 1 186 ? 4.604 -10.891 -9.023 1.00 91.75 186 ARG A CA 1
ATOM 1527 C C . ARG A 1 186 ? 5.354 -12.128 -8.511 1.00 91.75 186 ARG A C 1
ATOM 1529 O O . ARG A 1 186 ? 4.710 -13.079 -8.083 1.00 91.75 186 ARG A O 1
ATOM 1536 N N . LYS A 1 187 ? 6.685 -12.144 -8.586 1.00 89.38 187 LYS A N 1
ATOM 1537 C CA . LYS A 1 187 ? 7.525 -13.277 -8.160 1.00 89.38 187 LYS A CA 1
ATOM 1538 C C . LYS A 1 187 ? 7.843 -13.224 -6.663 1.00 89.38 187 LYS A C 1
ATOM 1540 O O . LYS A 1 187 ? 7.938 -14.269 -6.030 1.00 89.38 187 LYS A O 1
ATOM 1545 N N . GLU A 1 188 ? 7.998 -12.026 -6.108 1.00 92.00 188 GLU A N 1
ATOM 1546 C CA . GLU A 1 188 ? 8.433 -11.793 -4.734 1.00 92.00 188 GLU A CA 1
ATOM 1547 C C . GLU A 1 188 ? 7.640 -10.643 -4.106 1.00 92.00 188 GLU A C 1
ATOM 1549 O O . GLU A 1 188 ? 7.734 -9.490 -4.527 1.00 92.00 188 GLU A O 1
ATOM 1554 N N . HIS A 1 189 ? 6.850 -10.954 -3.078 1.00 94.06 189 HIS A N 1
ATOM 1555 C CA . HIS A 1 189 ? 6.117 -9.964 -2.295 1.00 94.06 189 HIS A CA 1
ATOM 1556 C C . HIS A 1 189 ? 5.802 -10.509 -0.890 1.00 94.06 189 HIS A C 1
ATOM 1558 O O . HIS A 1 189 ? 5.653 -11.721 -0.722 1.00 94.06 189 HIS A O 1
ATOM 1564 N N . PRO A 1 190 ? 5.624 -9.647 0.132 1.00 93.38 190 PRO A N 1
ATOM 1565 C CA . PRO A 1 190 ? 5.480 -10.064 1.539 1.00 93.38 190 PRO A CA 1
ATOM 1566 C C . PRO A 1 190 ? 4.177 -10.814 1.875 1.00 93.38 190 PRO A C 1
ATOM 1568 O O . PRO A 1 190 ? 3.925 -11.135 3.033 1.00 93.38 190 PRO A O 1
ATOM 1571 N N . TYR A 1 191 ? 3.328 -11.073 0.880 1.00 94.44 191 TYR A N 1
ATOM 1572 C CA . TYR A 1 191 ? 1.992 -11.642 1.054 1.00 94.44 191 TYR A CA 1
ATOM 1573 C C . TYR A 1 191 ? 1.721 -12.795 0.076 1.00 94.44 191 TYR A C 1
ATOM 1575 O O . TYR A 1 191 ? 0.575 -12.975 -0.330 1.00 94.44 191 TYR A O 1
ATOM 1583 N N . SER A 1 192 ? 2.751 -13.540 -0.340 1.00 91.56 192 SER A N 1
ATOM 1584 C CA . SER A 1 192 ? 2.669 -14.644 -1.321 1.00 91.56 192 SER A CA 1
ATOM 1585 C C . SER A 1 192 ? 1.549 -15.645 -1.037 1.00 91.56 192 SER A C 1
ATOM 1587 O O . SER A 1 192 ? 0.884 -16.126 -1.949 1.00 91.56 192 SER A O 1
ATOM 1589 N N . ASP A 1 193 ? 1.292 -15.912 0.241 1.00 91.69 193 ASP A N 1
ATOM 1590 C CA . ASP A 1 193 ? 0.320 -16.922 0.665 1.00 91.69 193 ASP A CA 1
ATOM 1591 C C . ASP A 1 193 ? -1.124 -16.391 0.666 1.00 91.69 193 ASP A C 1
ATOM 1593 O O . ASP A 1 193 ? -2.071 -17.144 0.891 1.00 91.69 193 ASP A O 1
ATOM 1597 N N . ARG A 1 194 ? -1.301 -15.079 0.457 1.00 92.31 194 ARG A N 1
ATOM 1598 C CA . ARG A 1 194 ? -2.565 -14.354 0.684 1.00 92.31 194 ARG A CA 1
ATOM 1599 C C . ARG A 1 194 ? -2.984 -13.445 -0.469 1.00 92.31 194 ARG A C 1
ATOM 1601 O O . ARG A 1 194 ? -4.139 -13.032 -0.547 1.00 92.31 194 ARG A O 1
ATOM 1608 N N . ILE A 1 195 ? -2.055 -13.103 -1.354 1.00 93.38 195 ILE A N 1
ATOM 1609 C CA . ILE A 1 195 ? -2.311 -12.316 -2.556 1.00 93.38 195 ILE A CA 1
ATOM 1610 C C . ILE A 1 195 ? -1.754 -13.100 -3.736 1.00 93.38 195 ILE A C 1
ATOM 1612 O O . ILE A 1 195 ? -0.578 -13.441 -3.750 1.00 93.38 195 ILE A O 1
ATOM 1616 N N . ARG A 1 196 ? -2.585 -13.358 -4.742 1.00 93.00 196 ARG A N 1
ATOM 1617 C CA . ARG A 1 196 ? -2.127 -13.850 -6.045 1.00 93.00 196 ARG A CA 1
ATOM 1618 C C . ARG A 1 196 ? -2.201 -12.720 -7.048 1.00 93.00 196 ARG A C 1
ATOM 1620 O O . ARG A 1 196 ? -3.165 -11.955 -7.043 1.00 93.00 196 ARG A O 1
ATOM 1627 N N . VAL A 1 197 ? -1.185 -12.604 -7.896 1.00 91.81 197 VAL A N 1
ATOM 1628 C CA . VAL A 1 197 ? -1.132 -11.552 -8.912 1.00 91.81 197 VAL A CA 1
ATOM 1629 C C . VAL A 1 197 ? -0.817 -12.144 -10.270 1.00 91.81 197 VAL A C 1
ATOM 1631 O O . VAL A 1 197 ? 0.128 -12.909 -10.433 1.00 91.81 197 VAL A O 1
ATOM 1634 N N . GLU A 1 198 ? -1.613 -11.767 -11.259 1.00 90.44 198 GLU A N 1
ATOM 1635 C CA . GLU A 1 198 ? -1.500 -12.246 -12.632 1.00 90.44 198 GLU A CA 1
ATOM 1636 C C . GLU A 1 198 ? -1.499 -11.076 -13.617 1.00 90.44 198 GLU A C 1
ATOM 1638 O O . GLU A 1 198 ? -1.983 -9.981 -13.319 1.00 90.44 198 GLU A O 1
ATOM 1643 N N . GLN A 1 199 ? -0.979 -11.308 -14.823 1.00 84.19 199 GLN A N 1
ATOM 1644 C CA . GLN A 1 199 ? -1.099 -10.335 -15.907 1.00 84.19 199 GLN A CA 1
ATOM 1645 C C . GLN A 1 199 ? -2.555 -10.304 -16.382 1.00 84.19 199 GLN A C 1
ATOM 1647 O O . GLN A 1 199 ? -3.089 -11.310 -16.846 1.00 84.19 199 GLN A O 1
ATOM 1652 N N . ALA A 1 200 ? -3.201 -9.147 -16.313 1.00 73.31 200 ALA A N 1
ATOM 1653 C CA . ALA A 1 200 ? -4.555 -8.956 -16.814 1.00 73.31 200 ALA A CA 1
ATOM 1654 C C . ALA A 1 200 ? -4.538 -8.667 -18.329 1.00 73.31 200 ALA A C 1
ATOM 1656 O O . ALA A 1 200 ? -4.917 -7.581 -18.753 1.00 73.31 200 ALA A O 1
ATOM 1657 N N . GLY A 1 201 ? -4.083 -9.626 -19.145 1.00 64.56 201 GLY A N 1
ATOM 1658 C CA . GLY A 1 201 ? -4.057 -9.511 -20.614 1.00 64.56 201 GLY A CA 1
ATOM 1659 C C . GLY A 1 201 ? -3.255 -8.310 -21.162 1.00 64.56 201 GLY A C 1
ATOM 1660 O O . GLY A 1 201 ? -2.581 -7.603 -20.410 1.00 64.56 201 GLY A O 1
ATOM 1661 N N . PRO A 1 202 ? -3.273 -8.069 -22.488 1.00 58.12 202 PRO A N 1
ATOM 1662 C CA . PRO A 1 202 ? -2.582 -6.924 -23.073 1.00 58.12 202 PRO A CA 1
ATOM 1663 C C . PRO A 1 202 ? -3.240 -5.606 -22.638 1.00 58.12 202 PRO A C 1
ATOM 1665 O O . PRO A 1 202 ? -4.419 -5.363 -22.896 1.00 58.12 202 PRO A O 1
ATOM 1668 N N . VAL A 1 203 ? -2.460 -4.730 -22.001 1.00 56.53 203 VAL A N 1
ATOM 1669 C CA . VAL A 1 203 ? -2.890 -3.371 -21.647 1.00 56.53 203 VAL A CA 1
ATOM 1670 C C . VAL A 1 203 ? -2.793 -2.489 -22.880 1.00 56.53 203 VAL A C 1
ATOM 1672 O O . VAL A 1 203 ? -1.693 -2.179 -23.340 1.00 56.53 203 VAL A O 1
ATOM 1675 N N . SER A 1 204 ? -3.936 -2.063 -23.407 1.00 51.12 204 SER A N 1
ATOM 1676 C CA . SER A 1 204 ? -3.979 -1.081 -24.485 1.00 51.12 204 SER A CA 1
ATOM 1677 C C . SER A 1 204 ? -3.778 0.332 -23.939 1.00 51.12 204 SER A C 1
ATOM 1679 O O . SER A 1 204 ? -4.538 0.785 -23.082 1.00 51.12 204 SER A O 1
ATOM 1681 N N . VAL A 1 205 ? -2.775 1.048 -24.448 1.00 55.59 205 VAL A N 1
ATOM 1682 C CA . VAL A 1 205 ? -2.658 2.502 -24.236 1.00 55.59 205 VAL A CA 1
ATOM 1683 C C . VAL A 1 205 ? -3.506 3.195 -25.301 1.00 55.59 205 VAL A C 1
ATOM 1685 O O . VAL A 1 205 ? -3.355 2.879 -26.485 1.00 55.59 205 VAL A O 1
ATOM 1688 N N . LYS A 1 206 ? -4.418 4.075 -24.868 1.00 40.78 206 LYS A N 1
ATOM 1689 C CA . LYS A 1 206 ? -5.145 4.992 -25.758 1.00 40.78 206 LYS A CA 1
ATOM 1690 C C . LYS A 1 206 ? -4.210 6.080 -26.266 1.00 40.78 206 LYS A C 1
ATOM 1692 O O . LYS A 1 206 ? -3.447 6.602 -25.425 1.00 40.78 206 LYS A O 1
#

Foldseek 3Di:
DDPPPPDQDWDWDDDPQKIKTFANQKDKDQPCVDPLCVVVVVVVQAAARMWMQGNLQAIEGEHEDEQEWAQAPVPRDTDGRDDDQLLVLLVVQLSNVVSHLVSLVVVVVVLVVDPVSVVCVVVCCVPCVVVVPSVVSVSNNVLSVPQVRYEYEYEYHYPPDDPPCNCVSNVVSQPPDTVRYWYDYQVDDPQVVGMHMDRNPHDYDD

pLDDT: mean 84.9, std 14.58, range [27.33, 97.88]

Radius of gyration: 18.57 Å; chains: 1; bounding box: 47×48×52 Å

Sequence (206 aa):
MGTQISDTVPLHFTESGLRFEFSGDWMVRKYDAHRYYRPLSGIGLKGVDFIGILDWQTLVLFEIKNYSTRISATLGRPVPVEPKPPEELAEVMKLKVEDTLQALRAIRVFYRRNWLYRVFLPLIRYRRRLFPEPAFWTRAFELAGRMETVQAVLWVEFDDNPPDGFFPALLPAISGYQPPIALANRKEHPYSDRIRVEQAGPVSVK

Secondary structure (DSSP, 8-state):
--------PPEEEEETTEEEEE-TTEEEEESTTSTTTHHHHTTT----SEEEEETTTEEEEEEEEE-S-EEETTT-SEEPPPPPPHHHHHHHHHHHHHHHHHHHHHHHHHHHH-HHHHHHHHHHHHTTTTSHHHHHHHHHHHHTTSGGGEEEEEEEE-SS-PPTTHHHHHHHHHTT-SS-EEEE-SSS-TTTTTEEEEE-S--EE-